Protein AF-A0A1M4TV83-F1 (afdb_monomer)

Secondary structure (DSSP, 8-state):
-EEEEEB-TTSS---SS----PEEEEEETTT--EEEEE------SS---EEEEEESS-EEEEE-HHHHHTGGGS-GGGEEE-TTT--EEETTEEPBSS--TTPEEEEE-TT-SS-EEEEEBPPGGG----TT--HHHHHHHHHHHHHTT--EEEE-TT--HHHHHHHHHHHHHHHHTS-GGG--HHHHHHHHHHHHHHHHHHHHHHHHHHHHHHHHHHHHHHHHHHHIIIII-----HHHHHHHHHHHHHHHHHHHHHHHTSSHHHHHHHHHHHHHHHHHHHTTS-HHHHHHHHHHHHHHHHHHHHHHHHHHHHHHHHHHHHHHHH-SSHHHHHHHTT-------

Structure (mmCIF, N/CA/C/O backbone):
data_AF-A0A1M4TV83-F1
#
_entry.id   AF-A0A1M4TV83-F1
#
loop_
_atom_site.group_PDB
_atom_site.id
_atom_site.type_symbol
_atom_site.label_atom_id
_atom_site.label_alt_id
_atom_site.label_comp_id
_atom_site.label_asym_id
_atom_site.label_entity_id
_atom_site.label_seq_id
_atom_site.pdbx_PDB_ins_code
_atom_site.Cartn_x
_atom_site.Cartn_y
_atom_site.Cartn_z
_atom_site.occupancy
_atom_site.B_iso_or_equiv
_atom_site.auth_seq_id
_atom_site.auth_comp_id
_atom_site.auth_asym_id
_atom_site.auth_atom_id
_atom_site.pdbx_PDB_model_num
ATOM 1 N N . MET A 1 1 ? 6.459 3.121 3.301 1.00 80.75 1 MET A N 1
ATOM 2 C CA . MET A 1 1 ? 7.209 4.044 2.434 1.00 80.75 1 MET A CA 1
ATOM 3 C C . MET A 1 1 ? 7.356 3.396 1.074 1.00 80.75 1 MET A C 1
ATOM 5 O O . MET A 1 1 ? 7.856 2.279 1.002 1.00 80.75 1 MET A O 1
ATOM 9 N N . ILE A 1 2 ? 6.973 4.087 0.002 1.00 90.00 2 ILE A N 1
ATOM 10 C CA . ILE A 1 2 ? 7.244 3.589 -1.346 1.00 90.00 2 ILE A CA 1
ATOM 11 C C . ILE A 1 2 ? 8.716 3.834 -1.646 1.00 90.00 2 ILE A C 1
ATOM 13 O O . ILE A 1 2 ? 9.204 4.950 -1.508 1.00 90.00 2 ILE A O 1
ATOM 17 N N . ILE A 1 3 ? 9.418 2.792 -2.070 1.00 92.44 3 ILE A N 1
ATOM 18 C CA . ILE A 1 3 ? 10.812 2.879 -2.494 1.00 92.44 3 ILE A CA 1
ATOM 19 C C . ILE A 1 3 ? 10.945 2.438 -3.940 1.00 92.44 3 ILE A C 1
ATOM 21 O O . ILE A 1 3 ? 10.234 1.553 -4.415 1.00 92.44 3 ILE A O 1
ATOM 25 N N . SER A 1 4 ? 11.884 3.040 -4.651 1.00 93.88 4 SER A N 1
ATOM 26 C CA . SER A 1 4 ? 12.233 2.662 -6.010 1.00 93.88 4 SER A CA 1
ATOM 27 C C . SER A 1 4 ? 13.740 2.579 -6.173 1.00 93.88 4 SER A C 1
ATOM 29 O O . SER A 1 4 ? 14.500 3.243 -5.472 1.00 93.88 4 SER A O 1
ATOM 31 N N . TRP A 1 5 ? 14.184 1.729 -7.093 1.00 93.31 5 TRP A N 1
ATOM 32 C CA . TRP A 1 5 ? 15.598 1.614 -7.430 1.00 93.31 5 TRP A CA 1
ATOM 33 C C . TRP A 1 5 ? 15.792 1.070 -8.842 1.00 93.31 5 TRP A C 1
ATOM 35 O O . TRP A 1 5 ? 14.911 0.439 -9.430 1.00 93.31 5 TRP A O 1
ATOM 45 N N . ASN A 1 6 ? 16.990 1.285 -9.379 1.00 91.25 6 ASN A N 1
ATOM 46 C CA . ASN A 1 6 ? 17.447 0.636 -10.600 1.00 91.25 6 ASN A CA 1
ATOM 47 C C . ASN A 1 6 ? 18.520 -0.402 -10.284 1.00 91.25 6 ASN A C 1
ATOM 49 O O . ASN A 1 6 ? 19.185 -0.329 -9.251 1.00 91.25 6 ASN A O 1
ATOM 53 N N . THR A 1 7 ? 18.706 -1.367 -11.180 1.00 86.88 7 THR A N 1
ATOM 54 C CA . THR A 1 7 ? 19.791 -2.349 -11.060 1.00 86.88 7 THR A CA 1
ATOM 55 C C . THR A 1 7 ? 20.865 -2.191 -12.125 1.00 86.88 7 THR A C 1
ATOM 57 O O . THR A 1 7 ? 20.573 -1.882 -13.282 1.00 86.88 7 THR A O 1
ATOM 60 N N . ASP A 1 8 ? 22.101 -2.508 -11.749 1.00 74.44 8 ASP A N 1
ATOM 61 C CA . ASP A 1 8 ? 23.281 -2.466 -12.608 1.00 74.44 8 ASP A CA 1
ATOM 62 C C . ASP A 1 8 ? 23.191 -3.522 -13.735 1.00 74.44 8 ASP A C 1
ATOM 64 O O . ASP A 1 8 ? 23.120 -4.726 -13.457 1.00 74.44 8 ASP A O 1
ATOM 68 N N . PRO A 1 9 ? 23.212 -3.110 -15.019 1.00 68.69 9 PRO A N 1
ATOM 69 C CA . PRO A 1 9 ? 23.143 -4.032 -16.150 1.00 68.69 9 PRO A CA 1
ATOM 70 C C . PRO A 1 9 ? 24.455 -4.807 -16.388 1.00 68.69 9 PRO A C 1
ATOM 72 O O . PRO A 1 9 ? 24.462 -5.762 -17.171 1.00 68.69 9 PRO A O 1
ATOM 75 N N . SER A 1 10 ? 25.566 -4.413 -15.746 1.00 57.84 10 SER A N 1
ATOM 76 C CA . SER A 1 10 ? 26.916 -4.961 -15.945 1.00 57.84 10 SER A CA 1
ATOM 77 C C . SER A 1 10 ? 27.195 -6.247 -15.160 1.00 57.84 10 SER A C 1
ATOM 79 O O . SER A 1 10 ? 28.035 -7.050 -15.577 1.00 57.84 10 SER A O 1
ATOM 81 N N . LYS A 1 11 ? 26.461 -6.498 -14.065 1.00 53.50 11 LYS A N 1
ATOM 82 C CA . LYS A 1 11 ? 26.618 -7.719 -13.251 1.00 53.50 11 LYS A CA 1
ATOM 83 C C . LYS A 1 11 ? 25.858 -8.935 -13.780 1.00 53.50 11 LYS A C 1
ATOM 85 O O . LYS A 1 11 ? 26.111 -10.050 -13.334 1.00 53.50 11 LYS A O 1
ATOM 90 N N . GLY A 1 12 ? 25.044 -8.763 -14.823 1.00 49.12 12 GLY A N 1
ATOM 91 C CA . GLY A 1 12 ? 24.660 -9.858 -15.713 1.00 49.12 12 GLY A CA 1
ATOM 92 C C . GLY A 1 12 ? 25.770 -10.093 -16.740 1.00 49.12 12 GLY A C 1
ATOM 93 O O . GLY A 1 12 ? 25.838 -9.370 -17.733 1.00 49.12 12 GLY A O 1
ATOM 94 N N . THR A 1 13 ? 26.631 -11.087 -16.513 1.00 36.41 13 THR A N 1
ATOM 95 C CA . THR A 1 13 ? 27.836 -11.452 -17.296 1.00 36.41 13 THR A CA 1
ATOM 96 C C . THR A 1 13 ? 27.723 -11.340 -18.825 1.00 36.41 13 THR A C 1
ATOM 98 O O . THR A 1 13 ? 27.480 -12.346 -19.475 1.00 36.41 13 THR A O 1
ATOM 101 N N . PHE A 1 14 ? 27.984 -10.183 -19.458 1.00 41.50 14 PHE A N 1
ATOM 102 C CA . PHE A 1 14 ? 28.114 -10.108 -20.930 1.00 41.50 14 PHE A CA 1
ATOM 103 C C . PHE A 1 14 ? 29.067 -8.996 -21.428 1.00 41.50 14 PHE A C 1
ATOM 105 O O . PHE A 1 14 ? 29.157 -7.913 -20.862 1.00 41.50 14 PHE A O 1
ATOM 112 N N . ALA A 1 15 ? 29.787 -9.327 -22.506 1.00 35.66 15 ALA A N 1
ATOM 113 C CA . ALA A 1 15 ? 31.005 -8.711 -23.049 1.00 35.66 15 ALA A CA 1
ATOM 114 C C . ALA A 1 15 ? 30.782 -7.470 -23.970 1.00 35.66 15 ALA A C 1
ATOM 116 O O . ALA A 1 15 ? 29.636 -7.120 -24.261 1.00 35.66 15 ALA A O 1
ATOM 117 N N . PRO A 1 16 ? 31.858 -6.803 -24.460 1.00 28.75 16 PRO A N 1
ATOM 118 C CA . PRO A 1 16 ? 31.784 -5.544 -25.221 1.00 28.75 16 PRO A CA 1
ATOM 119 C C . PRO A 1 16 ? 30.979 -5.629 -26.535 1.00 28.75 16 PRO A C 1
ATOM 121 O O . PRO A 1 16 ? 31.218 -6.518 -27.351 1.00 28.75 16 PRO A O 1
ATOM 124 N N . GLY A 1 17 ? 30.066 -4.664 -26.745 1.00 44.19 17 GLY A N 1
ATOM 125 C CA . GLY A 1 17 ? 29.061 -4.622 -27.832 1.00 44.19 17 GLY A CA 1
ATOM 126 C C . GLY A 1 17 ? 27.593 -4.577 -27.357 1.00 44.19 17 GLY A C 1
ATOM 127 O O . GLY A 1 17 ? 26.683 -4.824 -28.141 1.00 44.19 17 GLY A O 1
ATOM 128 N N . SER A 1 18 ? 27.367 -4.314 -26.067 1.00 51.91 18 SER A N 1
ATOM 129 C CA . SER A 1 18 ? 26.103 -4.531 -25.350 1.00 51.91 18 SER A CA 1
ATOM 130 C C . SER A 1 18 ? 24.957 -3.568 -25.723 1.00 51.91 18 SER A C 1
ATOM 132 O O . SER A 1 18 ? 25.129 -2.354 -25.698 1.00 51.91 18 SER A O 1
ATOM 134 N N . THR A 1 19 ? 23.764 -4.122 -25.979 1.00 56.03 19 THR A N 1
ATOM 135 C CA . THR A 1 19 ? 22.461 -3.436 -26.144 1.00 56.03 19 THR A CA 1
ATOM 136 C C . THR A 1 19 ? 21.587 -3.543 -24.880 1.00 56.03 19 THR A C 1
ATOM 138 O O . THR A 1 19 ? 20.371 -3.715 -24.976 1.00 56.03 19 THR A O 1
ATOM 141 N N . LYS A 1 20 ? 22.198 -3.570 -23.689 1.00 64.88 20 LYS A N 1
ATOM 142 C CA . LYS A 1 20 ? 21.515 -3.891 -22.423 1.00 64.88 20 LYS A CA 1
ATOM 143 C C . LYS A 1 20 ? 21.117 -2.654 -21.624 1.00 64.88 20 LYS A C 1
ATOM 145 O O . LYS A 1 20 ? 21.856 -1.679 -21.590 1.00 64.88 20 LYS A O 1
ATOM 150 N N . TYR A 1 21 ? 19.991 -2.762 -20.926 1.00 74.12 21 TYR A N 1
ATOM 151 C CA . TYR A 1 21 ? 19.435 -1.751 -20.027 1.00 74.12 21 TYR A CA 1
ATOM 152 C C . TYR A 1 21 ? 19.277 -2.311 -18.609 1.00 74.12 21 TYR A C 1
ATOM 154 O O . TYR A 1 21 ? 19.306 -3.527 -18.425 1.00 74.12 21 TYR A O 1
ATOM 162 N N . SER A 1 22 ? 19.104 -1.426 -17.629 1.00 84.88 22 SER A N 1
ATOM 163 C CA . SER A 1 22 ? 18.822 -1.747 -16.223 1.00 84.88 22 SER A CA 1
ATOM 164 C C . SER A 1 22 ? 17.432 -2.373 -16.027 1.00 84.88 22 SER A C 1
ATOM 166 O O . SER A 1 22 ? 16.615 -2.412 -16.937 1.00 84.88 22 SER A O 1
ATOM 168 N N . SER A 1 23 ? 17.119 -2.868 -14.833 1.00 89.56 23 SER A N 1
ATOM 169 C CA . SER A 1 23 ? 15.721 -3.063 -14.421 1.00 89.56 23 SER A CA 1
ATOM 170 C C . SER A 1 23 ? 15.342 -1.939 -13.460 1.00 89.56 23 SER A C 1
ATOM 172 O O . SER A 1 23 ? 16.191 -1.533 -12.671 1.00 89.56 23 SER A O 1
ATOM 174 N N . TYR A 1 24 ? 14.097 -1.478 -13.525 1.00 93.81 24 TYR A N 1
ATOM 175 C CA . TYR A 1 24 ? 13.505 -0.561 -12.550 1.00 93.81 24 TYR A CA 1
ATOM 176 C C . TYR A 1 24 ? 12.609 -1.346 -11.599 1.00 93.81 24 TYR A C 1
ATOM 178 O O . TYR A 1 24 ? 11.938 -2.291 -12.022 1.00 93.81 24 TYR A O 1
ATOM 186 N N . TYR A 1 25 ? 12.591 -0.951 -10.336 1.00 94.75 25 TYR A N 1
ATOM 187 C CA . TYR A 1 25 ? 11.750 -1.533 -9.307 1.00 94.75 25 TYR A CA 1
ATOM 188 C C . TYR A 1 25 ? 11.021 -0.429 -8.553 1.00 94.75 25 TYR A C 1
ATOM 190 O O . TYR A 1 25 ? 11.593 0.635 -8.324 1.00 94.75 25 TYR A O 1
ATOM 198 N N . GLN A 1 26 ? 9.793 -0.726 -8.144 1.00 95.56 26 GLN A N 1
ATOM 199 C CA . GLN A 1 26 ? 9.018 0.056 -7.191 1.00 95.56 26 GLN A CA 1
ATOM 200 C C . GLN A 1 26 ? 8.388 -0.909 -6.189 1.00 95.56 26 GLN A C 1
ATOM 202 O O . GLN A 1 26 ? 7.800 -1.915 -6.588 1.00 95.56 26 GLN A O 1
ATOM 207 N N . TYR A 1 27 ? 8.523 -0.617 -4.905 1.00 94.69 27 TYR A N 1
ATOM 208 C CA . TYR A 1 27 ? 8.039 -1.450 -3.817 1.00 94.69 27 TYR A CA 1
ATOM 209 C C . TYR A 1 27 ? 7.336 -0.590 -2.775 1.00 94.69 27 TYR A C 1
ATOM 211 O O . TYR A 1 27 ? 7.901 0.391 -2.298 1.00 94.69 27 TYR A O 1
ATOM 219 N N . ASP A 1 28 ? 6.112 -0.968 -2.433 1.00 91.25 28 ASP A N 1
ATOM 220 C CA . ASP A 1 28 ? 5.374 -0.409 -1.304 1.00 91.25 28 ASP A CA 1
ATOM 221 C C . ASP A 1 28 ? 5.679 -1.249 -0.057 1.00 91.25 28 ASP A C 1
ATOM 223 O O . ASP A 1 28 ? 5.395 -2.450 -0.028 1.00 91.25 28 ASP A O 1
ATOM 227 N N . THR A 1 29 ? 6.277 -0.636 0.970 1.00 85.75 29 THR A N 1
ATOM 228 C CA . THR A 1 29 ? 6.688 -1.366 2.180 1.00 85.75 29 THR A CA 1
ATOM 229 C C . THR A 1 29 ? 5.533 -1.674 3.136 1.00 85.75 29 THR A C 1
ATOM 231 O O . THR A 1 29 ? 5.759 -2.410 4.090 1.00 85.75 29 THR A O 1
ATOM 234 N N . VAL A 1 30 ? 4.346 -1.087 2.950 1.00 80.88 30 VAL A N 1
ATOM 235 C CA . VAL A 1 30 ? 3.148 -1.363 3.762 1.00 80.88 30 VAL A CA 1
ATOM 236 C C . VAL A 1 30 ? 2.259 -2.399 3.086 1.00 80.88 30 VAL A C 1
ATOM 238 O O . VAL A 1 30 ? 1.873 -3.373 3.727 1.00 80.88 30 VAL A O 1
ATOM 241 N N . SER A 1 31 ? 1.954 -2.234 1.795 1.00 84.69 31 SER A N 1
ATOM 242 C CA . SER A 1 31 ? 1.118 -3.203 1.064 1.00 84.69 31 SER A CA 1
ATOM 243 C C . SER A 1 31 ? 1.911 -4.390 0.504 1.00 84.69 31 SER A C 1
ATOM 245 O O . SER A 1 31 ? 1.325 -5.356 0.007 1.00 84.69 31 SER A O 1
ATOM 247 N N . HIS A 1 32 ? 3.247 -4.341 0.567 1.00 89.88 32 HIS A N 1
ATOM 248 C CA . HIS A 1 32 ? 4.153 -5.365 0.037 1.00 89.88 32 HIS A CA 1
ATOM 249 C C . HIS A 1 32 ? 3.933 -5.661 -1.457 1.00 89.88 32 HIS A C 1
ATOM 251 O O . HIS A 1 32 ? 4.156 -6.781 -1.936 1.00 89.88 32 HIS A O 1
ATOM 257 N N . LYS A 1 33 ? 3.466 -4.655 -2.204 1.00 93.25 33 LYS A N 1
ATOM 258 C CA . LYS A 1 33 ? 3.294 -4.711 -3.657 1.00 93.25 33 LYS A CA 1
ATOM 259 C C . LYS A 1 33 ? 4.616 -4.358 -4.325 1.00 93.25 33 LYS A C 1
ATOM 261 O O . LYS A 1 33 ? 5.133 -3.255 -4.155 1.00 93.25 33 LYS A O 1
ATOM 266 N N . LEU A 1 34 ? 5.156 -5.299 -5.094 1.00 95.00 34 LEU A N 1
ATOM 267 C CA . LEU A 1 34 ? 6.399 -5.144 -5.837 1.00 95.00 34 LEU A CA 1
ATOM 268 C C . LEU A 1 34 ? 6.101 -5.079 -7.331 1.00 95.00 34 LEU A C 1
ATOM 270 O O . LEU A 1 34 ? 5.475 -5.973 -7.902 1.00 95.00 34 LEU A O 1
ATOM 274 N N . VAL A 1 35 ? 6.628 -4.052 -7.986 1.00 96.38 35 VAL A N 1
ATOM 275 C CA . VAL A 1 35 ? 6.714 -3.998 -9.439 1.00 96.38 35 VAL A CA 1
ATOM 276 C C . VAL A 1 35 ? 8.164 -4.028 -9.872 1.00 96.38 35 VAL A C 1
ATOM 278 O O . VAL A 1 35 ? 8.985 -3.240 -9.412 1.00 96.38 35 VAL A O 1
ATOM 281 N N . ARG A 1 36 ? 8.456 -4.897 -10.838 1.00 93.88 36 ARG A N 1
ATOM 282 C CA . ARG A 1 36 ? 9.716 -4.920 -11.574 1.00 93.88 36 ARG A CA 1
ATOM 283 C C . ARG A 1 36 ? 9.458 -4.647 -13.047 1.00 93.88 36 ARG A C 1
ATOM 285 O O . ARG A 1 36 ? 8.807 -5.433 -13.729 1.00 93.88 36 ARG A O 1
ATOM 292 N N . ILE A 1 37 ? 10.072 -3.601 -13.582 1.00 94.06 37 ILE A N 1
ATOM 293 C CA . ILE A 1 37 ? 10.127 -3.343 -15.020 1.00 94.06 37 ILE A CA 1
ATOM 294 C C . ILE A 1 37 ? 11.492 -3.786 -15.534 1.00 94.06 37 ILE A C 1
ATOM 296 O O . ILE A 1 37 ? 12.514 -3.124 -15.348 1.00 94.06 37 ILE A O 1
ATOM 300 N N . ARG A 1 38 ? 11.518 -4.941 -16.196 1.00 89.44 38 ARG A N 1
ATOM 301 C CA . ARG A 1 38 ? 12.734 -5.499 -16.789 1.00 89.44 38 ARG A CA 1
ATOM 302 C C . ARG A 1 38 ? 13.018 -4.800 -18.114 1.00 89.44 38 ARG A C 1
ATOM 304 O O . ARG A 1 38 ? 12.310 -5.078 -19.070 1.00 89.44 38 ARG A O 1
ATOM 311 N N . LEU A 1 39 ? 14.064 -3.975 -18.211 1.00 87.19 39 LEU A N 1
ATOM 312 C CA . LEU A 1 39 ? 14.432 -3.303 -19.473 1.00 87.19 39 LEU A CA 1
ATOM 313 C C . LEU A 1 39 ? 15.527 -4.057 -20.252 1.00 87.19 39 LEU A C 1
ATOM 315 O O . LEU A 1 39 ? 15.814 -3.733 -21.400 1.00 87.19 39 LEU A O 1
ATOM 319 N N . GLU A 1 40 ? 16.135 -5.079 -19.651 1.00 79.31 40 GLU A N 1
ATOM 320 C CA . GLU A 1 40 ? 17.170 -5.910 -20.272 1.00 79.31 40 GLU A CA 1
ATOM 321 C C . GLU A 1 40 ? 16.679 -6.588 -21.568 1.00 79.31 40 GLU A C 1
ATOM 323 O O . GLU A 1 40 ? 15.619 -7.215 -21.588 1.00 79.31 40 GLU A O 1
ATOM 328 N N . LEU A 1 41 ? 17.490 -6.522 -22.632 1.00 76.94 41 LEU A N 1
ATOM 329 C CA . LEU A 1 41 ? 17.242 -7.184 -23.919 1.00 76.94 41 LEU A CA 1
ATOM 330 C C . LEU A 1 41 ? 18.145 -8.410 -24.111 1.00 76.94 41 LEU A C 1
ATOM 332 O O . LEU A 1 41 ? 19.258 -8.472 -23.583 1.00 76.94 41 LEU A O 1
ATOM 336 N N . GLY A 1 42 ? 17.685 -9.372 -24.919 1.00 69.94 42 GLY A N 1
ATOM 337 C CA . GLY A 1 42 ? 18.522 -10.464 -25.426 1.00 69.94 42 GLY A CA 1
ATOM 338 C C . GLY A 1 42 ? 18.984 -11.496 -24.389 1.00 69.94 42 GLY A C 1
ATOM 339 O O . GLY A 1 42 ? 20.008 -12.144 -24.604 1.00 69.94 42 GLY A O 1
ATOM 340 N N . ARG A 1 43 ? 18.267 -11.675 -23.267 1.00 69.25 43 ARG A N 1
ATOM 341 C CA . ARG A 1 43 ? 18.571 -12.757 -22.310 1.00 69.25 43 ARG A CA 1
ATOM 342 C C . ARG A 1 43 ? 18.336 -14.123 -22.958 1.00 69.25 43 ARG A C 1
ATOM 344 O O . ARG A 1 43 ? 17.289 -14.368 -23.555 1.00 69.25 43 ARG A O 1
ATOM 351 N N . THR A 1 44 ? 19.313 -15.015 -22.817 1.00 58.69 44 THR A N 1
ATOM 352 C CA . THR A 1 44 ? 19.310 -16.351 -23.432 1.00 58.69 44 THR A CA 1
ATOM 353 C C . THR A 1 44 ? 18.641 -17.430 -22.579 1.00 58.69 44 THR A C 1
ATOM 355 O O . THR A 1 44 ? 18.326 -18.490 -23.109 1.00 58.69 44 THR A O 1
ATOM 358 N N . GLU A 1 45 ? 18.386 -17.175 -21.292 1.00 55.31 45 GLU A N 1
ATOM 359 C CA . GLU A 1 45 ? 17.734 -18.124 -20.377 1.00 55.31 45 GLU A CA 1
ATOM 360 C C . GLU A 1 45 ? 16.403 -17.575 -19.844 1.00 55.31 45 GLU A C 1
ATOM 362 O O . GLU A 1 45 ? 16.317 -16.395 -19.506 1.00 55.31 45 GLU A O 1
ATOM 367 N N . ILE A 1 46 ? 15.395 -18.465 -19.824 1.00 53.22 46 ILE A N 1
ATOM 368 C CA . ILE A 1 46 ? 13.996 -18.326 -19.365 1.00 53.22 46 ILE A CA 1
ATOM 369 C C . ILE A 1 46 ? 13.357 -16.965 -19.697 1.00 53.22 46 ILE A C 1
ATOM 371 O O . ILE A 1 46 ? 13.517 -15.981 -18.980 1.00 53.22 46 ILE A O 1
ATOM 375 N N . ASN A 1 47 ? 12.574 -16.957 -20.785 1.00 59.69 47 ASN A N 1
ATOM 376 C CA . ASN A 1 47 ? 11.743 -15.847 -21.266 1.00 59.69 47 ASN A CA 1
ATOM 377 C C . ASN A 1 47 ? 12.476 -14.498 -21.231 1.00 59.69 47 ASN A C 1
ATOM 379 O O . ASN A 1 47 ? 12.187 -13.624 -20.415 1.00 59.69 47 ASN A O 1
ATOM 383 N N . GLY A 1 48 ? 13.426 -14.323 -22.155 1.00 65.38 48 GLY A N 1
ATOM 384 C CA . GLY A 1 48 ? 14.192 -13.084 -22.330 1.00 65.38 48 GLY A CA 1
ATOM 385 C C . GLY A 1 48 ? 13.389 -11.888 -22.849 1.00 65.38 48 GLY A C 1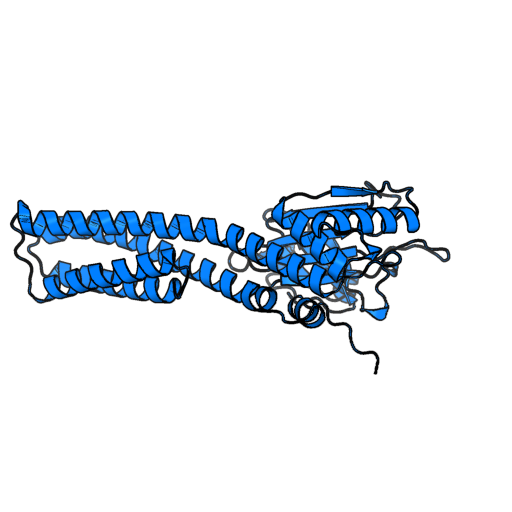
ATOM 386 O O . GLY A 1 48 ? 13.973 -10.987 -23.440 1.00 65.38 48 GLY A O 1
ATOM 387 N N . GLU A 1 49 ? 12.068 -11.915 -22.693 1.00 82.12 49 GLU A N 1
ATOM 388 C CA . GLU A 1 49 ? 11.161 -10.814 -22.989 1.00 82.12 49 GLU A CA 1
ATOM 389 C C . GLU A 1 49 ? 11.355 -9.678 -21.980 1.00 82.12 49 GLU A C 1
ATOM 391 O O . GLU A 1 49 ? 11.657 -9.901 -20.801 1.00 82.12 49 GLU A O 1
ATOM 396 N N . THR A 1 50 ? 11.136 -8.456 -22.449 1.00 86.00 50 THR A N 1
ATOM 397 C CA . THR A 1 50 ? 10.988 -7.279 -21.598 1.00 86.00 50 THR A CA 1
ATOM 398 C C . THR A 1 50 ? 9.545 -7.230 -21.114 1.00 86.00 50 THR A C 1
ATOM 400 O O . THR A 1 50 ? 8.610 -7.358 -21.909 1.00 86.00 50 THR A O 1
ATOM 403 N N . MET A 1 51 ? 9.351 -7.034 -19.815 1.00 91.25 51 MET A N 1
ATOM 404 C CA . MET A 1 51 ? 8.034 -7.062 -19.187 1.00 91.25 51 MET A CA 1
ATOM 405 C C . MET A 1 51 ? 7.993 -6.182 -17.940 1.00 91.25 51 MET A C 1
ATOM 407 O O . MET A 1 51 ? 9.015 -5.958 -17.288 1.00 91.25 51 MET A O 1
ATOM 411 N N . VAL A 1 52 ? 6.790 -5.717 -17.625 1.00 95.25 52 VAL A N 1
ATOM 412 C CA . VAL A 1 52 ? 6.401 -5.251 -16.296 1.00 95.25 52 VAL A CA 1
ATOM 413 C C . VAL A 1 52 ? 5.888 -6.474 -15.545 1.00 95.25 52 VAL A C 1
ATOM 415 O O . VAL A 1 52 ? 5.009 -7.169 -16.048 1.00 95.25 52 VAL A O 1
ATOM 418 N N . ILE A 1 53 ? 6.456 -6.758 -14.384 1.00 93.81 53 ILE A N 1
ATOM 419 C CA . ILE A 1 53 ? 6.087 -7.864 -13.500 1.00 93.81 53 ILE A CA 1
ATOM 420 C C . ILE A 1 53 ? 5.492 -7.227 -12.255 1.00 93.81 53 ILE A C 1
ATOM 422 O O . ILE A 1 53 ? 6.108 -6.326 -11.690 1.00 93.81 53 ILE A O 1
ATOM 426 N N . TYR A 1 54 ? 4.304 -7.675 -11.873 1.00 95.38 54 TYR A N 1
ATOM 427 C CA . TYR A 1 54 ? 3.639 -7.279 -10.642 1.00 95.38 54 TYR A CA 1
ATOM 428 C C . TYR A 1 54 ? 3.513 -8.517 -9.764 1.00 95.38 54 TYR A C 1
ATOM 430 O O . TYR A 1 54 ? 2.947 -9.518 -10.208 1.00 95.38 54 TYR A O 1
ATOM 438 N N . ASP A 1 55 ? 4.025 -8.414 -8.545 1.00 93.25 55 ASP A N 1
ATOM 439 C CA . ASP A 1 55 ? 3.922 -9.431 -7.512 1.00 93.25 55 ASP A CA 1
ATOM 440 C C . ASP A 1 55 ? 3.343 -8.782 -6.250 1.00 93.25 55 ASP A C 1
ATOM 442 O O . ASP A 1 55 ? 3.758 -7.696 -5.837 1.00 93.25 55 ASP A O 1
ATOM 446 N N . ASN A 1 56 ? 2.368 -9.445 -5.633 1.00 91.25 56 ASN A N 1
ATOM 447 C CA . ASN A 1 56 ? 1.810 -9.031 -4.351 1.00 91.25 56 ASN A CA 1
ATOM 448 C C . ASN A 1 56 ? 2.401 -9.866 -3.211 1.00 91.25 56 ASN A C 1
ATOM 450 O O . ASN A 1 56 ? 2.882 -10.981 -3.425 1.00 91.25 56 ASN A O 1
ATOM 454 N N . ASN A 1 57 ? 2.347 -9.328 -1.990 1.00 88.44 57 ASN A N 1
ATOM 455 C CA . ASN A 1 57 ? 2.872 -9.990 -0.797 1.00 88.44 57 ASN A CA 1
ATOM 456 C C . ASN A 1 57 ? 4.338 -10.416 -0.964 1.00 88.44 57 ASN A C 1
ATOM 458 O O . ASN A 1 57 ? 4.700 -11.540 -0.622 1.00 88.44 57 ASN A O 1
ATOM 462 N N . ARG A 1 58 ? 5.186 -9.562 -1.544 1.00 91.50 58 ARG A N 1
ATOM 463 C CA . ARG A 1 58 ? 6.618 -9.852 -1.657 1.00 91.50 58 ARG A CA 1
ATOM 464 C C . ARG A 1 58 ? 7.346 -9.166 -0.510 1.00 91.50 58 ARG A C 1
ATOM 466 O O . ARG A 1 58 ? 7.229 -7.961 -0.350 1.00 91.50 58 ARG A O 1
ATOM 473 N N . ALA A 1 59 ? 8.115 -9.917 0.265 1.00 92.44 59 ALA A N 1
ATOM 474 C CA . ALA A 1 59 ? 9.068 -9.344 1.200 1.00 92.44 59 ALA A CA 1
ATOM 475 C C . ALA A 1 59 ? 10.347 -8.996 0.435 1.00 92.44 59 ALA A C 1
ATOM 477 O O . ALA A 1 59 ? 10.851 -9.820 -0.334 1.00 92.44 59 ALA A O 1
ATOM 478 N N . VAL A 1 60 ? 10.873 -7.791 0.644 1.00 93.44 60 VAL A N 1
ATOM 479 C CA . VAL A 1 60 ? 12.107 -7.310 0.010 1.00 93.44 60 VAL A CA 1
ATOM 480 C C . VAL A 1 60 ? 13.109 -6.919 1.090 1.00 93.44 60 VAL A C 1
ATOM 482 O O . VAL A 1 60 ? 12.753 -6.383 2.136 1.00 93.44 60 VAL A O 1
ATOM 485 N N . GLY A 1 61 ? 14.379 -7.207 0.845 1.00 92.56 61 GLY A N 1
ATOM 486 C CA . GLY A 1 61 ? 15.498 -6.759 1.654 1.00 92.56 61 GLY A CA 1
ATOM 487 C C . GLY A 1 61 ? 16.721 -6.492 0.786 1.00 92.56 61 GLY A C 1
ATOM 488 O O . GLY A 1 61 ? 16.826 -6.964 -0.346 1.00 92.56 61 GLY A O 1
ATOM 489 N N . PHE A 1 62 ? 17.663 -5.733 1.325 1.00 91.69 62 PHE A N 1
ATOM 490 C CA . PHE A 1 62 ? 18.900 -5.369 0.652 1.00 91.69 62 PHE A CA 1
ATOM 491 C C . PHE A 1 62 ? 20.099 -5.782 1.499 1.00 91.69 62 PHE A C 1
ATOM 493 O O . PHE A 1 62 ? 20.094 -5.648 2.727 1.00 91.69 62 PHE A O 1
ATOM 500 N N . SER A 1 63 ? 21.141 -6.279 0.840 1.00 86.81 63 SER A N 1
ATOM 501 C CA . SER A 1 63 ? 22.384 -6.678 1.500 1.00 86.81 63 SER A CA 1
ATOM 502 C C . SER A 1 63 ? 23.599 -6.437 0.610 1.00 86.81 63 SER A C 1
ATOM 504 O O . SER A 1 63 ? 23.478 -6.392 -0.612 1.00 86.81 63 SER A O 1
ATOM 506 N N . ASP A 1 64 ? 24.776 -6.281 1.213 1.00 81.88 64 ASP A N 1
ATOM 507 C CA . ASP A 1 64 ? 26.032 -6.001 0.512 1.00 81.88 64 ASP A CA 1
ATOM 508 C C . ASP A 1 64 ? 26.385 -7.091 -0.534 1.00 81.88 64 ASP A C 1
ATOM 510 O O . ASP A 1 64 ? 26.003 -8.258 -0.437 1.00 81.88 64 ASP A O 1
ATOM 514 N N . ILE A 1 65 ? 27.140 -6.724 -1.570 1.00 58.97 65 ILE A N 1
ATOM 515 C CA . ILE A 1 65 ? 27.669 -7.649 -2.579 1.00 58.97 65 ILE A CA 1
ATOM 516 C C . ILE A 1 65 ? 28.615 -8.702 -1.992 1.00 58.97 65 ILE A C 1
ATOM 518 O O . ILE A 1 65 ? 28.661 -9.824 -2.499 1.00 58.97 65 ILE A O 1
ATOM 522 N N . ASP A 1 66 ? 29.373 -8.368 -0.948 1.00 61.03 66 ASP A N 1
ATOM 523 C CA . ASP A 1 66 ? 30.283 -9.317 -0.306 1.00 61.03 66 ASP A CA 1
ATOM 524 C C . ASP A 1 66 ? 29.508 -10.388 0.476 1.00 61.03 66 ASP A C 1
ATOM 526 O O . ASP A 1 66 ? 29.925 -11.543 0.493 1.00 61.03 66 ASP A O 1
ATOM 530 N N . PHE A 1 67 ? 28.308 -10.056 0.962 1.00 62.62 67 PHE A N 1
ATOM 531 C CA . PHE A 1 67 ? 27.368 -11.013 1.544 1.00 62.62 67 PHE A CA 1
ATOM 532 C C . PHE A 1 67 ? 26.863 -12.054 0.521 1.00 62.62 67 PHE A C 1
ATOM 534 O O . PHE A 1 67 ? 26.734 -13.228 0.856 1.00 62.62 67 PHE A O 1
ATOM 541 N N . ILE A 1 68 ? 26.660 -11.668 -0.746 1.00 55.72 68 ILE A N 1
ATOM 542 C CA . ILE A 1 68 ? 26.259 -12.598 -1.823 1.00 55.72 68 ILE A CA 1
ATOM 543 C C . ILE A 1 68 ? 27.435 -13.428 -2.362 1.00 55.72 68 ILE A C 1
ATOM 545 O O . ILE A 1 68 ? 27.270 -14.561 -2.798 1.00 55.72 68 ILE A O 1
ATOM 549 N N . LYS A 1 69 ? 28.673 -12.930 -2.317 1.00 54.16 69 LYS A N 1
ATOM 550 C CA . LYS A 1 69 ? 29.831 -13.765 -2.701 1.00 54.16 69 LYS A CA 1
ATOM 551 C C . LYS A 1 69 ? 30.055 -14.930 -1.730 1.00 54.16 69 LYS A C 1
ATOM 553 O O . LYS A 1 69 ? 30.636 -15.939 -2.127 1.00 54.16 69 LYS A O 1
ATOM 558 N N . GLU A 1 70 ? 29.563 -14.790 -0.503 1.00 56.66 70 GLU A N 1
ATOM 559 C CA . GLU A 1 70 ? 29.463 -15.836 0.514 1.00 56.66 70 GLU A CA 1
ATOM 560 C C . GLU A 1 70 ? 28.099 -16.558 0.488 1.00 56.66 70 GLU A C 1
ATOM 562 O O . GLU A 1 70 ? 27.837 -17.366 1.365 1.00 56.66 70 GLU A O 1
ATOM 567 N N . GLU A 1 71 ? 27.223 -16.339 -0.505 1.00 56.22 71 GLU A N 1
ATOM 568 C CA . GLU A 1 71 ? 25.891 -16.978 -0.606 1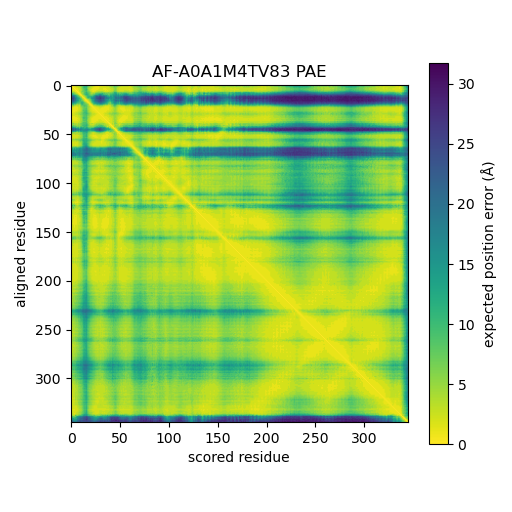.00 56.22 71 GLU A CA 1
ATOM 569 C C . GLU A 1 71 ? 25.978 -18.514 -0.571 1.00 56.22 71 GLU A C 1
ATOM 571 O O . GLU A 1 71 ? 25.134 -19.171 0.026 1.00 56.22 71 GLU A O 1
ATOM 576 N N . LEU A 1 72 ? 27.066 -19.099 -1.092 1.00 55.44 72 LEU A N 1
ATOM 577 C CA . LEU A 1 72 ? 27.356 -20.538 -0.965 1.00 55.44 72 LEU A CA 1
ATOM 578 C C . LEU A 1 72 ? 27.511 -21.019 0.495 1.00 55.44 72 LEU A C 1
ATOM 580 O O . LEU A 1 72 ? 27.468 -22.224 0.746 1.00 55.44 72 LEU A O 1
ATOM 584 N N . GLU A 1 73 ? 27.729 -20.108 1.444 1.00 60.75 73 GLU A N 1
ATOM 585 C CA . GLU A 1 73 ? 27.854 -20.368 2.881 1.00 60.75 73 GLU A CA 1
ATOM 586 C C . GLU A 1 73 ? 26.519 -20.243 3.638 1.00 60.75 73 GLU A C 1
ATOM 588 O O . GLU A 1 73 ? 26.430 -20.695 4.786 1.00 60.75 73 GLU A O 1
ATOM 593 N N . TYR A 1 74 ? 25.477 -19.679 3.014 1.00 67.94 74 TYR A N 1
ATOM 594 C CA . TYR A 1 74 ? 24.147 -19.526 3.604 1.00 67.94 74 TYR A CA 1
ATOM 595 C C . TYR A 1 74 ? 23.162 -20.480 2.916 1.00 67.94 74 TYR A C 1
ATOM 597 O O . TYR A 1 74 ? 22.758 -20.228 1.783 1.00 67.94 74 TYR A O 1
ATOM 605 N N . PRO A 1 75 ? 22.759 -21.593 3.556 1.00 77.25 75 PRO A N 1
ATOM 606 C CA . PRO A 1 75 ? 21.700 -22.427 3.001 1.00 77.25 75 PRO A CA 1
ATOM 607 C C . PRO A 1 75 ? 20.399 -21.624 2.905 1.00 77.25 75 PRO A C 1
ATOM 609 O O . PRO A 1 75 ? 20.125 -20.807 3.781 1.00 77.25 75 PRO A O 1
ATOM 612 N N . ASP A 1 76 ? 19.551 -21.920 1.915 1.00 80.75 76 ASP A N 1
ATOM 613 C CA . ASP A 1 76 ? 18.255 -21.242 1.737 1.00 80.75 76 ASP A CA 1
ATOM 614 C C . ASP A 1 76 ? 17.406 -21.215 3.028 1.00 80.75 76 ASP A C 1
ATOM 616 O O . ASP A 1 76 ? 16.661 -20.273 3.280 1.00 80.75 76 ASP A O 1
ATOM 620 N N . SER A 1 77 ? 17.582 -22.215 3.903 1.00 80.69 77 SER A N 1
ATOM 621 C CA . SER A 1 77 ? 16.944 -22.309 5.223 1.00 80.69 77 SER A CA 1
ATOM 622 C C . SER A 1 77 ? 17.307 -21.200 6.215 1.00 80.69 77 SER A C 1
ATOM 624 O O . SER A 1 77 ? 16.653 -21.088 7.250 1.00 80.69 77 SER A O 1
ATOM 626 N N . ASP A 1 78 ? 18.366 -20.435 5.956 1.00 86.19 78 ASP A N 1
ATOM 627 C CA . ASP A 1 78 ? 18.761 -19.296 6.786 1.00 86.19 78 ASP A CA 1
ATOM 628 C C . ASP A 1 78 ? 17.911 -18.052 6.492 1.00 86.19 78 ASP A C 1
ATOM 630 O O . ASP A 1 78 ? 17.948 -17.103 7.278 1.00 86.19 78 ASP A O 1
ATOM 634 N N . PHE A 1 79 ? 17.145 -18.055 5.399 1.00 88.69 79 PHE A N 1
ATOM 635 C CA . PHE A 1 79 ? 16.253 -16.967 5.027 1.00 88.69 79 PHE A CA 1
ATOM 636 C C . PHE A 1 79 ? 14.819 -17.248 5.481 1.00 88.69 79 PHE A C 1
ATOM 638 O O . PHE A 1 79 ? 14.301 -18.358 5.349 1.00 88.69 79 PHE A O 1
ATOM 645 N N . SER A 1 80 ? 14.158 -16.226 6.014 1.00 91.19 80 SER A N 1
ATOM 646 C CA . SER A 1 80 ? 12.752 -16.292 6.419 1.00 91.19 80 SER A CA 1
ATOM 647 C C . SER A 1 80 ? 12.088 -14.925 6.296 1.00 91.19 80 SER A C 1
ATOM 649 O O . SER A 1 80 ? 12.775 -13.924 6.143 1.00 91.19 80 SER A O 1
ATOM 651 N N . ILE A 1 81 ? 10.765 -14.868 6.421 1.00 92.94 81 ILE A N 1
ATOM 652 C CA . ILE A 1 81 ? 10.017 -13.608 6.515 1.00 92.94 81 ILE A CA 1
ATOM 653 C C . ILE A 1 81 ? 9.524 -13.455 7.953 1.00 92.94 81 ILE A C 1
ATOM 655 O O . ILE A 1 81 ? 8.974 -14.405 8.519 1.00 92.94 81 ILE A O 1
ATOM 659 N N . ASP A 1 82 ? 9.736 -12.284 8.548 1.00 90.88 82 ASP A N 1
ATOM 660 C CA . ASP A 1 82 ? 9.176 -11.962 9.857 1.00 90.88 82 ASP A CA 1
ATOM 661 C C . ASP A 1 82 ? 7.647 -11.875 9.766 1.00 90.88 82 ASP A C 1
ATOM 663 O O . ASP A 1 82 ? 7.098 -11.144 8.945 1.00 90.88 82 ASP A O 1
ATOM 667 N N . ALA A 1 83 ? 6.937 -12.629 10.604 1.00 86.88 83 ALA A N 1
ATOM 668 C CA . ALA A 1 83 ? 5.476 -12.673 10.550 1.00 86.88 83 ALA A CA 1
ATOM 669 C C . ALA A 1 83 ? 4.803 -11.393 11.076 1.00 86.88 83 ALA A C 1
ATOM 671 O O . ALA A 1 83 ? 3.633 -11.164 10.777 1.00 86.88 83 ALA A O 1
ATOM 672 N N . ALA A 1 84 ? 5.503 -10.601 11.892 1.00 84.06 84 ALA A N 1
ATOM 673 C CA . ALA A 1 84 ? 4.991 -9.364 12.465 1.00 84.06 84 ALA A CA 1
ATOM 674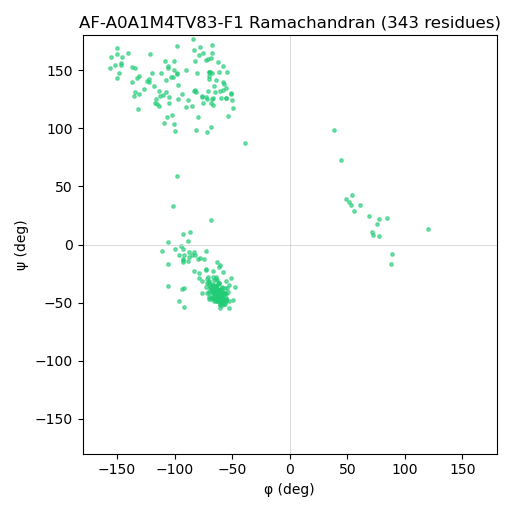 C C . ALA A 1 84 ? 5.320 -8.147 11.594 1.00 84.06 84 ALA A C 1
ATOM 676 O O . ALA A 1 84 ? 4.488 -7.247 11.500 1.00 84.06 84 ALA A O 1
ATOM 677 N N . THR A 1 85 ? 6.507 -8.109 10.981 1.00 84.44 85 THR A N 1
ATOM 678 C CA . THR A 1 85 ? 6.967 -6.951 10.193 1.00 84.44 85 THR A CA 1
ATOM 679 C C . THR A 1 85 ? 6.939 -7.171 8.683 1.00 84.44 85 THR A C 1
ATOM 681 O O . THR A 1 85 ? 7.004 -6.200 7.939 1.00 84.44 85 THR A O 1
ATOM 684 N N . GLY A 1 86 ? 6.846 -8.417 8.208 1.00 87.31 86 GLY A N 1
ATOM 685 C CA . GLY A 1 86 ? 6.913 -8.736 6.778 1.00 87.31 86 GLY A CA 1
ATOM 686 C C . GLY A 1 86 ? 8.315 -8.586 6.175 1.00 87.31 86 GLY A C 1
ATOM 687 O O . GLY A 1 86 ? 8.477 -8.685 4.960 1.00 87.31 86 GLY A O 1
ATOM 688 N N . GLU A 1 87 ? 9.341 -8.354 6.996 1.00 90.62 87 GLU A N 1
ATOM 689 C CA . GLU A 1 87 ? 10.712 -8.131 6.537 1.00 90.62 87 GLU A CA 1
ATOM 690 C C . GLU A 1 87 ? 11.430 -9.445 6.214 1.00 90.62 87 GLU A C 1
ATOM 692 O O . GLU A 1 87 ? 11.234 -10.469 6.874 1.00 90.62 87 GLU A O 1
ATOM 697 N N . VAL A 1 88 ? 12.329 -9.408 5.224 1.00 91.31 88 VAL A N 1
ATOM 698 C CA . VAL A 1 88 ? 13.243 -10.526 4.959 1.00 91.31 88 VAL A CA 1
ATOM 699 C C . VAL A 1 88 ? 14.287 -10.591 6.070 1.00 91.31 88 VAL A C 1
ATOM 701 O O . VAL A 1 88 ? 15.007 -9.626 6.329 1.00 91.31 88 VAL A O 1
ATOM 704 N N . LEU A 1 89 ? 14.398 -11.757 6.693 1.00 90.94 89 LEU A N 1
ATOM 705 C CA . LEU A 1 89 ? 15.366 -12.069 7.729 1.00 90.94 89 LEU A CA 1
ATOM 706 C C . LEU A 1 89 ? 16.433 -13.013 7.186 1.00 90.94 89 LEU A C 1
ATOM 708 O O . LEU A 1 89 ? 16.129 -13.984 6.496 1.00 90.94 89 LEU A O 1
ATOM 712 N N . LEU A 1 90 ? 17.667 -12.790 7.613 1.00 88.12 90 LEU A N 1
ATOM 713 C CA . LEU A 1 90 ? 18.764 -13.735 7.512 1.00 88.12 90 LEU A CA 1
ATOM 714 C C . LEU A 1 90 ? 19.166 -14.165 8.922 1.00 88.12 90 LEU A C 1
ATOM 716 O O . LEU A 1 90 ? 19.602 -13.342 9.727 1.00 88.12 90 LEU A O 1
ATOM 720 N N . ARG A 1 91 ? 19.058 -15.460 9.233 1.00 86.69 91 ARG A N 1
ATOM 721 C CA . ARG A 1 91 ? 19.367 -16.024 10.561 1.00 86.69 91 ARG A CA 1
ATOM 722 C C . ARG A 1 91 ? 18.654 -15.274 11.697 1.00 86.69 91 ARG A C 1
ATOM 724 O O . ARG A 1 91 ? 19.211 -15.085 12.778 1.00 86.69 91 ARG A O 1
ATOM 731 N N . GLY A 1 92 ? 17.423 -14.832 11.435 1.00 88.00 92 GLY A N 1
ATOM 732 C CA . GLY A 1 92 ? 16.610 -14.050 12.369 1.00 88.00 92 GLY A CA 1
ATOM 733 C C . GLY A 1 92 ? 16.991 -12.569 12.490 1.00 88.00 92 GLY A C 1
ATOM 734 O O . GLY A 1 92 ? 16.453 -11.890 13.357 1.00 88.00 92 GLY A O 1
ATOM 735 N N . VAL A 1 93 ? 17.908 -12.063 11.659 1.00 89.88 93 VAL A N 1
ATOM 736 C CA . VAL A 1 93 ? 18.291 -10.644 11.611 1.00 89.88 93 VAL A CA 1
ATOM 737 C C . VAL A 1 93 ? 17.674 -10.000 10.367 1.00 89.88 93 VAL A C 1
ATOM 739 O O . VAL A 1 93 ? 17.887 -10.526 9.273 1.00 89.88 93 VAL A O 1
ATOM 742 N N . PRO A 1 94 ? 16.934 -8.886 10.490 1.00 91.19 94 PRO A N 1
ATOM 743 C CA . PRO A 1 94 ? 16.322 -8.232 9.339 1.00 91.19 94 PRO A CA 1
ATOM 744 C C . PRO A 1 94 ? 17.377 -7.664 8.389 1.00 91.19 94 PRO A C 1
ATOM 746 O O . PRO A 1 94 ? 18.368 -7.063 8.817 1.00 91.19 94 PRO A O 1
ATOM 749 N N . LEU A 1 95 ? 17.157 -7.867 7.091 1.00 91.12 95 LEU A N 1
ATOM 750 C CA . LEU A 1 95 ? 17.933 -7.225 6.035 1.00 91.12 95 LEU A CA 1
ATOM 751 C C . LEU A 1 95 ? 17.574 -5.738 5.931 1.00 91.12 95 LEU A C 1
ATOM 753 O O . LEU A 1 95 ? 16.494 -5.313 6.347 1.00 91.12 95 LEU A O 1
ATOM 757 N N . SER A 1 96 ? 18.472 -4.943 5.338 1.00 91.06 96 SER A N 1
ATOM 758 C CA . SER A 1 96 ? 18.214 -3.516 5.110 1.00 91.06 96 SER A CA 1
ATOM 759 C C . SER A 1 96 ? 16.937 -3.339 4.293 1.00 91.06 96 SER A C 1
ATOM 761 O O . SER A 1 96 ? 16.741 -4.042 3.308 1.00 91.06 96 SER A O 1
ATOM 763 N N . GLN A 1 97 ? 16.104 -2.370 4.664 1.00 89.62 97 GLN A N 1
ATOM 764 C CA . GLN A 1 97 ? 14.931 -1.953 3.885 1.00 89.62 97 GLN A CA 1
ATOM 765 C C . GLN A 1 97 ? 15.236 -0.760 2.964 1.00 89.62 97 GLN A C 1
ATOM 767 O O . GLN A 1 97 ? 14.375 -0.299 2.222 1.00 89.62 97 GLN A O 1
ATOM 772 N N . ILE A 1 98 ? 16.472 -0.255 3.001 1.00 88.62 98 ILE A N 1
ATOM 773 C CA . ILE A 1 98 ? 16.912 0.894 2.209 1.00 88.62 98 ILE A CA 1
ATOM 774 C C . ILE A 1 98 ? 17.788 0.387 1.056 1.00 88.62 98 ILE A C 1
ATOM 776 O O . ILE A 1 98 ? 18.821 -0.245 1.330 1.00 88.62 98 ILE A O 1
ATOM 780 N N . PRO A 1 99 ? 17.426 0.667 -0.210 1.00 89.69 99 PRO A N 1
ATOM 781 C CA . PRO A 1 99 ? 18.268 0.344 -1.350 1.00 89.69 99 PRO A CA 1
ATOM 782 C C . PRO A 1 99 ? 19.523 1.220 -1.316 1.00 89.69 99 PRO A C 1
ATOM 784 O O . PRO A 1 99 ? 19.440 2.445 -1.271 1.00 89.69 99 PRO A O 1
ATOM 787 N N . GLN A 1 100 ? 20.700 0.597 -1.344 1.00 88.12 100 GLN A N 1
ATOM 788 C CA . GLN A 1 100 ? 21.979 1.306 -1.412 1.00 88.12 100 GLN A CA 1
ATOM 789 C C . GLN A 1 100 ? 22.761 0.858 -2.642 1.00 88.12 100 GLN A C 1
ATOM 791 O O . GLN A 1 100 ? 22.781 -0.341 -2.928 1.00 88.12 100 GLN A O 1
ATOM 796 N N . PRO A 1 101 ? 23.443 1.769 -3.360 1.00 86.75 101 PRO A N 1
ATOM 797 C CA . PRO A 1 101 ? 24.269 1.384 -4.493 1.00 86.75 101 PRO A CA 1
ATOM 798 C C . PRO A 1 101 ?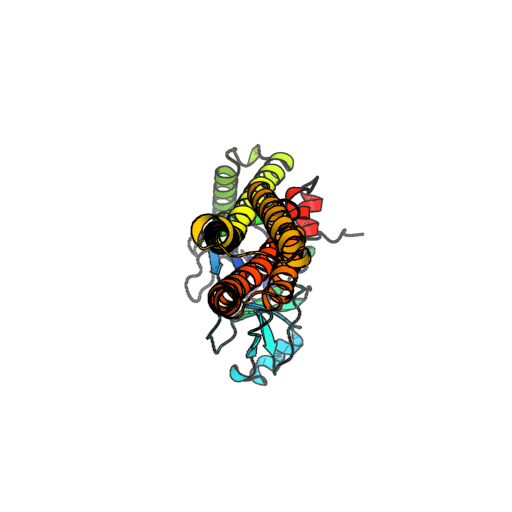 25.252 0.263 -4.142 1.00 86.75 101 PRO A C 1
ATOM 800 O O . PRO A 1 101 ? 25.974 0.329 -3.148 1.00 86.75 101 PRO A O 1
ATOM 803 N N . GLY A 1 102 ? 25.278 -0.777 -4.972 1.00 80.75 102 GLY A N 1
ATOM 804 C CA . GLY A 1 102 ? 26.098 -1.968 -4.771 1.00 80.75 102 GLY A CA 1
ATOM 805 C C . GLY A 1 102 ? 25.450 -3.069 -3.927 1.00 80.75 102 GLY A C 1
ATOM 806 O O . GLY A 1 102 ? 25.899 -4.210 -4.038 1.00 80.75 102 GLY A O 1
ATOM 807 N N . TYR A 1 103 ? 24.392 -2.784 -3.160 1.00 87.12 103 TYR A N 1
ATOM 808 C CA . TYR A 1 103 ? 23.632 -3.826 -2.463 1.00 87.12 103 TYR A CA 1
ATOM 809 C C . TYR A 1 103 ? 22.852 -4.662 -3.471 1.00 87.12 103 TYR A C 1
ATOM 811 O O . TYR A 1 103 ? 22.369 -4.143 -4.471 1.00 87.12 103 TYR A O 1
ATOM 819 N N . ASN A 1 104 ? 22.700 -5.954 -3.216 1.00 84.50 104 ASN A N 1
ATOM 820 C CA . ASN A 1 104 ? 21.790 -6.808 -3.961 1.00 84.50 104 ASN A CA 1
ATOM 821 C C . ASN A 1 104 ? 20.415 -6.832 -3.316 1.00 84.50 104 ASN A C 1
ATOM 823 O O . ASN A 1 104 ? 20.276 -6.715 -2.097 1.00 84.50 104 ASN A O 1
ATOM 827 N N . VAL A 1 105 ? 19.420 -7.033 -4.170 1.00 87.44 105 VAL A N 1
ATOM 828 C CA . VAL A 1 105 ? 18.042 -7.269 -3.761 1.00 87.44 105 VAL A CA 1
ATOM 829 C C . VAL A 1 105 ? 17.897 -8.733 -3.373 1.00 87.44 105 VAL A C 1
ATOM 831 O O . VAL A 1 105 ? 18.301 -9.616 -4.130 1.00 87.44 105 VAL A O 1
ATOM 834 N N . VAL A 1 106 ? 17.294 -8.977 -2.221 1.00 89.06 106 VAL A N 1
ATOM 835 C CA . VAL A 1 106 ? 16.804 -10.283 -1.791 1.00 89.06 106 VAL A CA 1
ATOM 836 C C . VAL A 1 106 ? 15.295 -10.161 -1.684 1.00 89.06 106 VAL A C 1
ATOM 838 O O . VAL A 1 106 ? 14.802 -9.321 -0.935 1.00 89.06 106 VAL A O 1
ATOM 841 N N . ASP A 1 107 ? 14.554 -10.966 -2.434 1.00 90.81 107 ASP A N 1
ATOM 842 C CA . ASP A 1 107 ? 13.096 -10.936 -2.393 1.00 90.81 107 ASP A CA 1
ATOM 843 C C . ASP A 1 107 ? 12.497 -12.340 -2.268 1.00 90.81 107 ASP A C 1
ATOM 845 O O . ASP A 1 107 ? 13.034 -13.319 -2.791 1.00 90.81 107 ASP A O 1
ATOM 849 N N . MET A 1 108 ? 11.403 -12.448 -1.511 1.00 90.88 108 MET A N 1
ATOM 850 C CA . MET A 1 108 ? 10.788 -13.720 -1.114 1.00 90.88 108 MET A CA 1
ATOM 851 C C . MET A 1 108 ? 9.273 -13.580 -0.979 1.00 90.88 108 MET A C 1
ATOM 853 O O . MET A 1 108 ? 8.787 -12.528 -0.569 1.00 90.88 108 MET A O 1
ATOM 857 N N . SER A 1 109 ? 8.516 -14.638 -1.272 1.00 90.69 109 SER A N 1
ATOM 858 C CA . SER A 1 109 ? 7.079 -14.678 -0.989 1.00 90.69 109 SER A CA 1
ATOM 859 C C . SER A 1 109 ? 6.818 -15.475 0.291 1.00 90.69 109 SER A C 1
ATOM 861 O O . SER A 1 109 ? 7.559 -16.410 0.603 1.00 90.69 109 SER A O 1
ATOM 863 N N . PRO A 1 110 ? 5.755 -15.150 1.045 1.00 85.25 110 PRO A N 1
ATOM 864 C CA . PRO A 1 110 ? 5.308 -15.941 2.179 1.00 85.25 110 PRO A CA 1
ATOM 865 C C . PRO A 1 110 ? 5.156 -17.419 1.818 1.00 85.25 110 PRO A C 1
ATOM 867 O O . PRO A 1 110 ? 4.427 -17.780 0.897 1.00 85.25 110 PRO A O 1
ATOM 870 N N . GLY A 1 111 ? 5.842 -18.277 2.572 1.00 81.25 111 GLY A N 1
ATOM 871 C CA . GLY A 1 111 ? 5.843 -19.725 2.356 1.00 81.25 111 GLY A CA 1
ATOM 872 C C . GLY A 1 111 ? 6.919 -20.238 1.395 1.00 81.25 111 GLY A C 1
ATOM 873 O O . GLY A 1 111 ? 7.114 -21.454 1.339 1.00 81.25 111 GLY A O 1
ATOM 874 N N . ASP A 1 112 ? 7.649 -19.358 0.701 1.00 83.12 112 ASP A N 1
ATOM 875 C CA . ASP A 1 112 ? 8.837 -19.755 -0.054 1.00 83.12 112 ASP A CA 1
ATOM 876 C C . ASP A 1 112 ? 9.965 -20.147 0.904 1.00 83.12 112 ASP A C 1
ATOM 878 O O . ASP A 1 112 ? 10.179 -19.532 1.949 1.00 83.12 112 ASP A O 1
ATOM 882 N N . THR A 1 113 ? 10.723 -21.170 0.519 1.00 73.50 113 THR A N 1
ATOM 883 C CA . THR A 1 113 ? 11.927 -21.601 1.242 1.00 73.50 113 THR A CA 1
ATOM 884 C C . THR A 1 113 ? 13.209 -21.214 0.524 1.00 73.50 113 THR A C 1
ATOM 886 O O . THR A 1 113 ? 14.266 -21.634 0.968 1.00 73.50 113 THR A O 1
ATOM 889 N N . VAL A 1 114 ? 13.119 -20.515 -0.613 1.00 83.69 114 VAL A N 1
ATOM 890 C CA . VAL A 1 114 ? 14.260 -20.162 -1.465 1.00 83.69 114 VAL A CA 1
ATOM 891 C C . VAL A 1 114 ? 14.166 -18.679 -1.810 1.00 83.69 114 VAL A C 1
ATOM 893 O O . VAL A 1 114 ? 13.194 -18.283 -2.459 1.00 83.69 114 VAL A O 1
ATOM 896 N N . PRO A 1 115 ? 15.131 -17.850 -1.383 1.00 86.88 115 PRO A N 1
ATOM 897 C CA . PRO A 1 115 ? 15.150 -16.448 -1.763 1.00 86.88 115 PRO A CA 1
ATOM 898 C C . PRO A 1 115 ? 15.471 -16.266 -3.246 1.00 86.88 115 PRO A C 1
ATOM 900 O O . PRO A 1 115 ? 16.227 -17.031 -3.844 1.00 86.88 115 PRO A O 1
ATOM 903 N N . HIS A 1 116 ? 14.912 -15.217 -3.845 1.00 85.00 116 HIS A N 1
ATOM 904 C CA . HIS A 1 116 ? 15.362 -14.730 -5.140 1.00 85.00 116 HIS A CA 1
ATOM 905 C C . HIS A 1 116 ? 16.392 -13.620 -4.930 1.00 85.00 116 HIS A C 1
ATOM 907 O O . HIS A 1 116 ? 16.154 -12.661 -4.197 1.00 85.00 116 HIS A O 1
ATOM 913 N N . PHE A 1 117 ? 17.528 -13.746 -5.613 1.00 81.19 117 PHE A N 1
ATOM 914 C CA . PHE A 1 117 ? 18.584 -12.743 -5.609 1.00 81.19 117 PHE A CA 1
ATOM 915 C C . PHE A 1 117 ? 18.537 -11.935 -6.903 1.00 81.19 117 PHE A C 1
ATOM 917 O O . PHE A 1 117 ? 18.795 -12.436 -8.003 1.00 81.19 117 PHE A O 1
ATOM 924 N N . GLY A 1 118 ? 18.174 -10.664 -6.767 1.00 76.50 118 GLY A N 1
ATOM 925 C CA . GLY A 1 118 ? 18.201 -9.699 -7.853 1.00 76.50 118 GLY A CA 1
ATOM 926 C C . GLY A 1 118 ? 19.611 -9.186 -8.149 1.00 76.50 118 GLY A C 1
ATOM 927 O O . GLY A 1 118 ? 20.559 -9.386 -7.394 1.00 76.50 118 GLY A O 1
ATOM 928 N N . ASN A 1 119 ? 19.737 -8.467 -9.265 1.00 78.88 119 ASN A N 1
ATOM 929 C CA . ASN A 1 119 ? 20.951 -7.715 -9.580 1.00 78.88 119 ASN A CA 1
ATOM 930 C C . ASN A 1 119 ? 21.204 -6.624 -8.523 1.00 78.88 119 ASN A C 1
ATOM 932 O O . ASN A 1 119 ? 20.266 -6.133 -7.890 1.00 78.88 119 ASN A O 1
ATOM 936 N N . SER A 1 120 ? 22.457 -6.183 -8.396 1.00 84.00 120 SER A N 1
ATOM 937 C CA . SER A 1 120 ? 22.811 -5.095 -7.485 1.00 84.00 120 SER A CA 1
ATOM 938 C C . SER A 1 120 ? 22.152 -3.773 -7.875 1.00 84.00 120 SER A C 1
ATOM 940 O O . SER A 1 120 ? 22.091 -3.437 -9.060 1.00 84.00 120 SER A O 1
ATOM 942 N N . VAL A 1 121 ? 21.730 -3.003 -6.877 1.00 88.00 121 VAL A N 1
ATOM 943 C CA . VAL A 1 121 ? 21.271 -1.619 -6.993 1.00 88.00 121 VAL A CA 1
ATOM 944 C C . VAL A 1 121 ? 22.365 -0.788 -7.668 1.00 88.00 121 VAL A C 1
ATOM 946 O O . VAL A 1 121 ? 23.526 -0.818 -7.248 1.00 88.00 121 VAL A O 1
ATOM 949 N N . SER A 1 122 ? 22.017 -0.082 -8.743 1.00 84.69 122 SER A N 1
ATOM 950 C CA . SER A 1 122 ? 22.940 0.798 -9.461 1.00 84.69 122 SER A CA 1
ATOM 951 C C . SER A 1 122 ? 23.047 2.163 -8.794 1.00 84.69 122 SER A C 1
ATOM 953 O O . SER A 1 122 ? 22.142 2.614 -8.095 1.00 84.69 122 SER A O 1
ATOM 955 N N . THR A 1 123 ? 24.148 2.863 -9.065 1.00 78.75 123 THR A N 1
ATOM 956 C CA . THR A 1 123 ? 24.145 4.321 -8.932 1.00 78.75 123 THR A CA 1
ATOM 957 C C . THR A 1 123 ? 23.300 4.933 -10.057 1.00 78.75 123 THR A C 1
ATOM 959 O O . THR A 1 123 ? 23.083 4.312 -11.106 1.00 78.75 123 THR A O 1
ATOM 962 N N . SER A 1 124 ? 22.841 6.171 -9.875 1.00 70.06 124 SER A N 1
ATOM 963 C CA . SER A 1 124 ? 22.194 6.949 -10.941 1.00 70.06 124 SER A CA 1
ATOM 964 C C . SER A 1 124 ? 23.076 7.026 -12.200 1.00 70.06 124 SER A C 1
ATOM 966 O O . SER A 1 124 ? 22.584 6.809 -13.305 1.00 70.06 124 SER A O 1
ATOM 968 N N . ALA A 1 125 ? 24.391 7.209 -12.032 1.00 67.06 125 ALA A N 1
ATOM 969 C CA . ALA A 1 125 ? 25.371 7.295 -13.117 1.00 67.06 125 ALA A CA 1
ATOM 970 C C . ALA A 1 125 ? 25.543 5.993 -13.926 1.00 67.06 125 ALA A C 1
ATOM 972 O O . ALA A 1 125 ? 25.832 6.051 -15.121 1.00 67.06 125 ALA A O 1
ATOM 973 N N . ASP A 1 126 ? 25.343 4.830 -13.301 1.00 72.38 126 ASP A N 1
ATOM 974 C CA . ASP A 1 126 ? 25.489 3.517 -13.950 1.00 72.38 126 ASP A CA 1
ATOM 975 C C . ASP A 1 126 ? 24.167 2.982 -14.530 1.00 72.38 126 ASP A C 1
ATOM 977 O O . ASP A 1 126 ? 24.124 1.922 -15.168 1.00 72.38 126 ASP A O 1
ATOM 981 N N . THR A 1 127 ? 23.063 3.701 -14.316 1.00 79.94 127 THR A N 1
ATOM 982 C CA . THR A 1 127 ? 21.736 3.291 -14.775 1.00 79.94 127 THR A CA 1
ATOM 983 C C . THR A 1 127 ? 21.605 3.508 -16.281 1.00 79.94 127 THR A C 1
ATOM 985 O O . THR A 1 127 ? 21.728 4.623 -16.783 1.00 79.94 127 THR A O 1
ATOM 988 N N . HIS A 1 128 ? 21.306 2.437 -17.020 1.00 84.12 128 HIS A N 1
ATOM 989 C CA . HIS A 1 128 ? 21.113 2.504 -18.469 1.00 84.12 128 HIS A CA 1
ATOM 990 C C . HIS A 1 128 ? 19.627 2.365 -18.802 1.00 84.12 128 HIS A C 1
ATOM 992 O O . HIS A 1 128 ? 19.063 1.275 -18.682 1.00 84.12 128 HIS A O 1
ATOM 998 N N . LEU A 1 129 ? 19.000 3.451 -19.262 1.00 86.69 129 LEU A N 1
ATOM 999 C CA . LEU A 1 129 ? 17.592 3.479 -19.677 1.00 86.69 129 LEU A CA 1
ATOM 1000 C C . LEU A 1 129 ? 17.444 3.540 -21.210 1.00 86.69 129 LEU A C 1
ATOM 1002 O O . LEU A 1 129 ? 18.322 4.079 -21.891 1.00 86.69 129 LEU A O 1
ATOM 1006 N N . PRO A 1 130 ? 16.341 3.012 -21.779 1.00 88.62 130 PRO A N 1
ATOM 1007 C CA . PRO A 1 130 ? 16.012 3.194 -23.191 1.00 88.62 130 PRO A CA 1
ATOM 1008 C C . PRO A 1 130 ? 15.960 4.670 -23.590 1.00 88.62 130 PRO A C 1
ATOM 1010 O O . PRO A 1 130 ? 15.585 5.530 -22.798 1.00 88.62 130 PRO A O 1
ATOM 1013 N N . GLU A 1 131 ? 16.313 4.976 -24.840 1.00 87.62 131 GLU A N 1
ATOM 1014 C CA . GLU A 1 131 ? 16.448 6.361 -25.301 1.00 87.62 131 GLU A CA 1
ATOM 1015 C C . GLU A 1 131 ? 15.170 7.180 -25.061 1.00 87.62 131 GLU A C 1
ATOM 1017 O O . GLU A 1 131 ? 14.081 6.818 -25.519 1.00 87.62 131 GLU A O 1
ATOM 1022 N N . GLY A 1 132 ? 15.300 8.319 -24.379 1.00 90.25 132 GLY A N 1
ATOM 1023 C CA . GLY A 1 132 ? 14.180 9.207 -24.056 1.00 90.25 132 GLY A CA 1
ATOM 1024 C C . GLY A 1 132 ? 13.214 8.662 -22.998 1.00 90.25 132 GLY A C 1
ATOM 1025 O O . GLY A 1 132 ? 12.140 9.230 -22.838 1.00 90.25 132 GLY A O 1
ATOM 1026 N N . ILE A 1 133 ? 13.560 7.575 -22.304 1.00 93.94 133 ILE A N 1
ATOM 1027 C CA . ILE A 1 133 ? 12.870 7.093 -21.103 1.00 93.94 133 ILE A CA 1
ATOM 1028 C C . ILE A 1 133 ? 13.639 7.567 -19.862 1.00 93.94 133 ILE A C 1
ATOM 1030 O O . ILE A 1 133 ? 14.854 7.729 -19.892 1.00 93.94 133 ILE A O 1
ATOM 1034 N N . GLN A 1 134 ? 12.904 7.817 -18.780 1.00 93.50 134 GLN A N 1
ATOM 1035 C CA . GLN A 1 134 ? 13.386 8.331 -17.493 1.00 93.50 134 GLN A CA 1
ATOM 1036 C C . GLN A 1 134 ? 12.622 7.602 -16.381 1.00 93.50 134 GLN A C 1
ATOM 1038 O O . GLN A 1 134 ? 11.589 6.991 -16.667 1.00 93.50 134 GLN A O 1
ATOM 1043 N N . ASN A 1 135 ? 13.086 7.676 -15.135 1.00 93.25 135 ASN A N 1
ATOM 1044 C CA . ASN A 1 135 ? 12.481 6.933 -14.025 1.00 93.25 135 ASN A CA 1
ATOM 1045 C C . ASN A 1 135 ? 11.021 7.317 -13.767 1.00 93.25 135 ASN A C 1
ATOM 1047 O O . ASN A 1 135 ? 10.184 6.423 -13.731 1.00 93.25 135 ASN A O 1
ATOM 1051 N N . LYS A 1 136 ? 10.666 8.607 -13.752 1.00 94.56 136 LYS A N 1
ATOM 1052 C CA . LYS A 1 136 ? 9.260 9.059 -13.732 1.00 94.56 136 LYS A CA 1
ATOM 1053 C C . LYS A 1 136 ? 8.340 8.376 -14.753 1.00 94.56 136 LYS A C 1
ATOM 1055 O O . LYS A 1 136 ? 7.188 8.084 -14.452 1.00 94.56 136 LYS A O 1
ATOM 1060 N N . HIS A 1 137 ? 8.834 8.070 -15.958 1.00 97.12 137 HIS A N 1
ATOM 1061 C CA . HIS A 1 137 ? 8.050 7.349 -16.966 1.00 97.12 137 HIS A CA 1
ATOM 1062 C C . HIS A 1 137 ? 7.805 5.893 -16.553 1.00 97.12 137 HIS A C 1
ATOM 1064 O O . HIS A 1 137 ? 6.742 5.340 -16.822 1.00 97.12 137 HIS A O 1
ATOM 1070 N N . LEU A 1 138 ? 8.794 5.271 -15.912 1.00 97.00 138 LEU A N 1
ATOM 1071 C CA . LEU A 1 138 ? 8.710 3.914 -15.382 1.00 97.00 138 LEU A CA 1
ATOM 1072 C C . LEU A 1 138 ? 7.815 3.856 -14.138 1.00 97.00 138 LEU A C 1
ATOM 1074 O O . LEU A 1 138 ? 7.026 2.923 -14.035 1.00 97.00 138 LEU A O 1
ATOM 1078 N N . GLY A 1 139 ? 7.842 4.883 -13.283 1.00 96.94 139 GLY A N 1
ATOM 1079 C CA . GLY A 1 139 ? 6.916 5.046 -12.158 1.00 96.94 139 GLY A CA 1
ATOM 1080 C C . GLY A 1 139 ? 5.449 5.077 -12.602 1.00 96.94 139 GLY A C 1
ATOM 1081 O O . GLY A 1 139 ? 4.620 4.380 -12.026 1.00 96.94 139 GLY A O 1
ATOM 1082 N N . VAL A 1 140 ? 5.128 5.770 -13.708 1.00 97.81 140 VAL A N 1
ATOM 1083 C CA . VAL A 1 140 ? 3.763 5.755 -14.282 1.00 97.81 140 VAL A CA 1
ATOM 1084 C C . VAL A 1 140 ? 3.330 4.333 -14.643 1.00 97.81 140 VAL A C 1
ATOM 1086 O O . VAL A 1 140 ? 2.203 3.936 -14.354 1.00 97.81 140 VAL A O 1
ATOM 1089 N N . LEU A 1 141 ? 4.216 3.552 -15.268 1.00 97.94 141 LEU A N 1
ATOM 1090 C CA . LEU A 1 141 ? 3.917 2.166 -15.643 1.00 97.94 141 LEU A CA 1
ATOM 1091 C C . LEU A 1 141 ? 3.856 1.231 -14.433 1.00 97.94 141 LEU A C 1
ATOM 1093 O O . LEU A 1 141 ? 3.078 0.279 -14.449 1.00 97.94 141 LEU A O 1
ATOM 1097 N N . ALA A 1 142 ? 4.662 1.488 -13.403 1.00 97.88 142 ALA A N 1
ATOM 1098 C CA . ALA A 1 142 ? 4.625 0.718 -12.172 1.00 97.88 142 ALA A CA 1
ATOM 1099 C C . ALA A 1 142 ? 3.306 0.931 -11.429 1.00 97.88 142 ALA A C 1
ATOM 1101 O O . ALA A 1 142 ? 2.641 -0.038 -11.071 1.00 97.88 142 ALA A O 1
ATOM 1102 N N . ASN A 1 143 ? 2.867 2.182 -11.315 1.00 97.56 143 ASN A N 1
ATOM 1103 C CA . ASN A 1 143 ? 1.570 2.516 -10.748 1.00 97.56 143 ASN A CA 1
ATOM 1104 C C . ASN A 1 143 ? 0.403 1.919 -11.553 1.00 97.56 143 ASN A C 1
ATOM 1106 O O . ASN A 1 143 ? -0.527 1.392 -10.949 1.00 97.56 143 ASN A O 1
ATOM 1110 N N . GLU A 1 144 ? 0.450 1.924 -12.895 1.00 97.62 144 GLU A N 1
ATOM 1111 C CA . GLU A 1 144 ? -0.559 1.217 -13.709 1.00 97.62 144 GLU A CA 1
ATOM 1112 C C . GLU A 1 144 ? -0.594 -0.284 -13.385 1.00 97.62 144 GLU A C 1
ATOM 1114 O O . GLU A 1 144 ? -1.670 -0.849 -13.219 1.00 97.62 144 GLU A O 1
ATOM 1119 N N . ALA A 1 145 ? 0.565 -0.937 -13.260 1.00 97.62 145 ALA A N 1
ATOM 1120 C CA . ALA A 1 145 ? 0.623 -2.364 -12.944 1.00 97.62 145 ALA A CA 1
ATOM 1121 C C . ALA A 1 145 ? 0.080 -2.685 -11.542 1.00 97.62 145 ALA A C 1
ATOM 1123 O O . ALA A 1 145 ? -0.570 -3.715 -11.370 1.00 97.62 145 ALA A O 1
ATOM 1124 N N . ILE A 1 146 ? 0.301 -1.796 -10.566 1.00 96.81 146 ILE A N 1
ATOM 1125 C CA . ILE A 1 146 ? -0.291 -1.891 -9.224 1.00 96.81 146 ILE A CA 1
ATOM 1126 C C . ILE A 1 146 ? -1.812 -1.729 -9.293 1.00 96.81 146 ILE A C 1
ATOM 1128 O O . ILE A 1 146 ? -2.535 -2.527 -8.705 1.00 96.81 146 ILE A O 1
ATOM 1132 N N . LEU A 1 147 ? -2.302 -0.724 -10.023 1.00 96.19 147 LEU A N 1
ATOM 1133 C CA . LEU A 1 147 ? -3.734 -0.448 -10.167 1.00 96.19 147 LEU A CA 1
ATOM 1134 C C . LEU A 1 147 ? -4.488 -1.560 -10.901 1.00 96.19 147 LEU A C 1
ATOM 1136 O O . LEU A 1 147 ? -5.642 -1.835 -10.582 1.00 96.19 147 LEU A O 1
ATOM 1140 N N . GLU A 1 148 ? -3.853 -2.179 -11.894 1.00 95.94 148 GLU A N 1
ATOM 1141 C CA . GLU A 1 148 ? -4.423 -3.299 -12.644 1.00 95.94 148 GLU A CA 1
ATOM 1142 C C . GLU A 1 148 ? -4.144 -4.670 -12.002 1.00 95.94 148 GLU A C 1
ATOM 1144 O O . GLU A 1 148 ? -4.635 -5.682 -12.507 1.00 95.94 148 GLU A O 1
ATOM 1149 N N . GLU A 1 149 ? -3.333 -4.706 -10.939 1.00 95.50 149 GLU A N 1
ATOM 1150 C CA . GLU A 1 149 ? -2.853 -5.911 -10.248 1.00 95.50 149 GLU A CA 1
ATOM 1151 C C . GLU A 1 149 ? -2.285 -6.977 -11.201 1.00 95.50 149 GLU A C 1
ATOM 1153 O O . GLU A 1 149 ? -2.510 -8.183 -11.054 1.00 95.50 149 GLU A O 1
ATOM 1158 N N . ARG A 1 150 ? -1.558 -6.536 -12.236 1.00 95.62 150 ARG A N 1
ATOM 1159 C CA . ARG A 1 150 ? -0.999 -7.433 -13.255 1.00 95.62 150 ARG A CA 1
ATOM 1160 C C . ARG A 1 150 ? 0.208 -6.850 -13.977 1.00 95.62 150 ARG A C 1
ATOM 1162 O O . ARG A 1 150 ? 0.330 -5.649 -14.196 1.00 95.62 150 ARG A O 1
ATOM 1169 N N . GLY A 1 151 ? 1.064 -7.754 -14.442 1.00 92.81 151 GLY A N 1
ATOM 1170 C CA . GLY A 1 151 ? 2.156 -7.440 -15.354 1.00 92.81 151 GLY A CA 1
ATOM 1171 C C . GLY A 1 151 ? 1.736 -7.386 -16.827 1.00 92.81 151 GLY A C 1
ATOM 1172 O O . GLY A 1 151 ? 0.670 -7.870 -17.218 1.00 92.81 151 GLY A O 1
ATOM 1173 N N . ILE A 1 152 ? 2.621 -6.848 -17.669 1.00 93.50 152 ILE A N 1
ATOM 1174 C CA . ILE A 1 152 ? 2.476 -6.844 -19.130 1.00 93.50 152 ILE A CA 1
ATOM 1175 C C . ILE A 1 152 ? 3.797 -7.187 -19.819 1.00 93.50 152 ILE A C 1
ATOM 1177 O O . ILE A 1 152 ? 4.859 -6.692 -19.445 1.00 93.50 152 ILE A O 1
ATOM 1181 N N . THR A 1 153 ? 3.737 -7.977 -20.890 1.00 91.88 153 THR A N 1
ATOM 1182 C CA . THR A 1 153 ? 4.873 -8.124 -21.807 1.00 91.88 153 THR A CA 1
ATOM 1183 C C . THR A 1 153 ? 4.972 -6.880 -22.685 1.00 91.88 153 THR A C 1
ATOM 1185 O O . THR A 1 153 ? 4.004 -6.485 -23.337 1.00 91.88 153 THR A O 1
ATOM 1188 N N . LEU A 1 154 ? 6.150 -6.261 -22.713 1.00 90.81 154 LEU A N 1
ATOM 1189 C CA . LEU A 1 154 ? 6.428 -5.061 -23.499 1.00 90.81 154 LEU A CA 1
ATOM 1190 C C . LEU A 1 154 ? 6.973 -5.436 -24.878 1.00 90.81 154 LEU A C 1
ATOM 1192 O O . LEU A 1 154 ? 6.436 -5.011 -25.901 1.00 90.81 154 LEU A O 1
ATOM 1196 N N . THR A 1 155 ? 8.027 -6.250 -24.921 1.00 87.44 155 THR A N 1
ATOM 1197 C CA . THR A 1 155 ? 8.671 -6.663 -26.171 1.00 87.44 155 THR A CA 1
ATOM 1198 C C . THR A 1 155 ? 9.216 -8.087 -26.082 1.00 87.44 155 THR A C 1
ATOM 1200 O O . THR A 1 155 ? 9.545 -8.592 -25.010 1.00 87.44 155 THR A O 1
ATOM 1203 N N . SER A 1 156 ? 9.337 -8.745 -27.239 1.00 82.81 156 SER A N 1
ATOM 1204 C CA . SER A 1 156 ? 10.016 -10.041 -27.345 1.00 82.81 156 SER A CA 1
ATOM 1205 C C . SER A 1 156 ? 11.523 -9.913 -27.108 1.00 82.81 156 SER A C 1
ATOM 1207 O O . SER A 1 156 ? 12.098 -8.856 -27.368 1.00 82.81 156 SER A O 1
ATOM 1209 N N . SER A 1 157 ? 12.192 -11.019 -26.782 1.00 75.62 157 SER A N 1
ATOM 1210 C CA . SER A 1 157 ? 13.644 -11.062 -26.535 1.00 75.62 157 SER A CA 1
ATOM 1211 C C . SER A 1 157 ? 14.542 -10.580 -27.680 1.00 75.62 157 SER A C 1
ATOM 1213 O O . SER A 1 157 ? 15.671 -10.162 -27.432 1.00 75.62 157 SER A O 1
ATOM 1215 N N . ALA A 1 158 ? 14.053 -10.624 -28.922 1.00 78.50 158 ALA A N 1
ATOM 1216 C CA . ALA A 1 158 ? 14.776 -10.180 -30.114 1.00 78.50 158 ALA A CA 1
ATOM 1217 C C . ALA A 1 158 ? 14.581 -8.686 -30.444 1.00 78.50 158 ALA A C 1
ATOM 1219 O O . ALA A 1 158 ? 15.050 -8.232 -31.488 1.00 78.50 158 ALA A O 1
ATOM 1220 N N . ALA A 1 159 ? 13.853 -7.935 -29.610 1.00 83.19 159 ALA A N 1
ATOM 1221 C CA . ALA A 1 159 ? 13.582 -6.527 -29.870 1.00 83.19 159 ALA A CA 1
ATOM 1222 C C . ALA A 1 159 ? 14.852 -5.667 -29.782 1.00 83.19 159 ALA A C 1
ATOM 1224 O O . ALA A 1 159 ? 15.750 -5.936 -28.985 1.00 83.19 159 ALA A O 1
ATOM 1225 N N . SER A 1 160 ? 14.914 -4.612 -30.595 1.00 84.69 160 SER A N 1
ATOM 1226 C CA . SER A 1 160 ? 15.957 -3.590 -30.500 1.00 84.69 160 SER A CA 1
ATOM 1227 C C . SER A 1 160 ? 15.674 -2.596 -29.367 1.00 84.69 160 SER A C 1
ATOM 1229 O O . SER A 1 160 ? 14.538 -2.457 -28.904 1.00 84.69 160 SER A O 1
ATOM 1231 N N . GLY A 1 161 ? 16.698 -1.840 -28.961 1.00 83.25 161 GLY A N 1
ATOM 1232 C CA . GLY A 1 161 ? 16.534 -0.739 -28.005 1.00 83.25 161 GLY A CA 1
ATOM 1233 C C . GLY A 1 161 ? 15.547 0.333 -28.479 1.00 83.25 161 GLY A C 1
ATOM 1234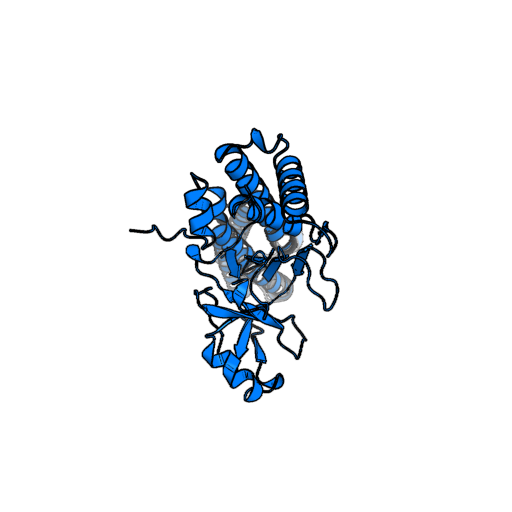 O O . GLY A 1 161 ? 14.742 0.822 -27.690 1.00 83.25 161 GLY A O 1
ATOM 1235 N N . GLU A 1 162 ? 15.529 0.631 -29.781 1.00 87.25 162 GLU A N 1
ATOM 1236 C CA . GLU A 1 162 ? 14.554 1.550 -30.388 1.00 87.25 162 GLU A CA 1
ATOM 1237 C C . GLU A 1 162 ? 13.117 1.025 -30.265 1.00 87.25 162 GLU A C 1
ATOM 1239 O O . GLU A 1 162 ? 12.208 1.782 -29.928 1.00 87.25 162 GLU A O 1
ATOM 1244 N N . GLN A 1 163 ? 12.903 -0.277 -30.494 1.00 89.62 163 GLN A N 1
ATOM 1245 C CA . GLN A 1 163 ? 11.585 -0.901 -30.344 1.00 89.62 163 GLN A CA 1
ATOM 1246 C C . GLN A 1 163 ? 11.116 -0.876 -28.888 1.00 89.62 163 GLN A C 1
ATOM 1248 O O . GLN A 1 163 ? 9.957 -0.555 -28.630 1.00 89.62 163 GLN A O 1
ATOM 1253 N N . LEU A 1 164 ? 12.013 -1.162 -27.939 1.00 89.25 164 LEU A N 1
ATOM 1254 C CA . LEU A 1 164 ? 11.712 -1.065 -26.513 1.00 89.25 164 LEU A CA 1
ATOM 1255 C C . LEU A 1 164 ? 11.355 0.372 -26.107 1.00 89.25 164 LEU A C 1
ATOM 1257 O O . LEU A 1 164 ? 10.316 0.592 -25.485 1.00 89.25 164 LEU A O 1
ATOM 1261 N N . SER A 1 165 ? 12.169 1.352 -26.509 1.00 92.31 165 SER A N 1
ATOM 1262 C CA . SER A 1 165 ? 11.896 2.775 -26.273 1.00 92.31 165 SER A CA 1
ATOM 1263 C C . SER A 1 165 ? 10.531 3.180 -26.836 1.00 92.31 165 SER A C 1
ATOM 1265 O O . SER A 1 165 ? 9.721 3.770 -26.123 1.00 92.31 165 SER A O 1
ATOM 1267 N N . ALA A 1 166 ? 10.227 2.811 -28.083 1.00 94.62 166 ALA A N 1
ATOM 1268 C CA . ALA A 1 166 ? 8.955 3.141 -28.719 1.00 94.62 166 ALA A CA 1
ATOM 1269 C C . ALA A 1 166 ? 7.748 2.525 -27.990 1.00 94.62 166 ALA A C 1
ATOM 1271 O O . ALA A 1 166 ? 6.743 3.212 -27.795 1.00 94.62 166 ALA A O 1
ATOM 1272 N N . VAL A 1 167 ? 7.842 1.262 -27.550 1.00 95.88 167 VAL A N 1
ATOM 1273 C CA . VAL A 1 167 ? 6.771 0.622 -26.768 1.00 95.88 167 VAL A CA 1
ATOM 1274 C C . VAL A 1 167 ? 6.574 1.331 -25.433 1.00 95.88 167 VAL A C 1
ATOM 1276 O O . VAL A 1 167 ? 5.438 1.672 -25.111 1.00 95.88 167 VAL A O 1
ATOM 1279 N N . LEU A 1 168 ? 7.646 1.600 -24.683 1.00 96.31 168 LEU A N 1
ATOM 1280 C CA . LEU A 1 168 ? 7.560 2.293 -23.393 1.00 96.31 168 LEU A CA 1
ATOM 1281 C C . LEU A 1 168 ? 6.925 3.680 -23.545 1.00 96.31 168 LEU A C 1
ATOM 1283 O O . LEU A 1 168 ? 5.960 3.988 -22.848 1.00 96.31 168 LEU A O 1
ATOM 1287 N N . LYS A 1 169 ? 7.379 4.472 -24.524 1.00 98.00 169 LYS A N 1
ATOM 1288 C CA . LYS A 1 169 ? 6.785 5.779 -24.853 1.00 98.00 169 LYS A CA 1
ATOM 1289 C C . LYS A 1 169 ? 5.296 5.663 -25.167 1.00 98.00 169 LYS A C 1
ATOM 1291 O O . LYS A 1 169 ? 4.508 6.485 -24.712 1.00 98.00 169 LYS A O 1
ATOM 1296 N N . GLY A 1 170 ? 4.899 4.630 -25.911 1.00 98.06 170 GLY A N 1
ATOM 1297 C CA . GLY A 1 170 ? 3.499 4.355 -26.234 1.00 98.06 170 GLY A CA 1
ATOM 1298 C C . GLY A 1 170 ? 2.643 3.962 -25.024 1.00 98.06 170 GLY A C 1
ATOM 1299 O O . GLY A 1 170 ? 1.473 4.338 -24.969 1.00 98.06 170 GLY A O 1
ATOM 1300 N N . GLN A 1 171 ? 3.197 3.227 -24.055 1.00 98.00 171 GLN A N 1
ATOM 1301 C CA . GLN A 1 171 ? 2.493 2.887 -22.811 1.00 98.00 171 GLN A CA 1
ATOM 1302 C C . GLN A 1 171 ? 2.316 4.126 -21.925 1.00 98.00 171 GLN A C 1
ATOM 1304 O O . GLN A 1 171 ? 1.205 4.398 -21.480 1.00 98.00 171 GLN A O 1
ATOM 1309 N N . VAL A 1 172 ? 3.371 4.930 -21.763 1.00 98.12 172 VAL A N 1
ATOM 1310 C CA . VAL A 1 172 ? 3.322 6.190 -21.002 1.00 98.12 172 VAL A CA 1
ATOM 1311 C C . VAL A 1 172 ? 2.324 7.160 -21.633 1.00 98.12 172 VAL A C 1
ATOM 1313 O O . VAL A 1 172 ? 1.458 7.688 -20.947 1.00 98.12 172 VAL A O 1
ATOM 1316 N N . ALA A 1 173 ? 2.371 7.328 -22.958 1.00 98.38 173 ALA A N 1
ATOM 1317 C CA . ALA A 1 173 ? 1.414 8.145 -23.701 1.00 98.38 173 ALA A CA 1
ATOM 1318 C C . ALA A 1 173 ? -0.042 7.714 -23.481 1.00 98.38 173 ALA A C 1
ATOM 1320 O O . ALA A 1 173 ? -0.933 8.557 -23.390 1.00 98.38 173 ALA A O 1
ATOM 1321 N N . ARG A 1 174 ? -0.295 6.403 -23.372 1.00 97.81 174 ARG A N 1
ATOM 1322 C CA . ARG A 1 174 ? -1.631 5.875 -23.072 1.00 97.81 174 ARG A CA 1
ATOM 1323 C C . ARG A 1 174 ? -2.065 6.208 -21.647 1.00 97.81 174 ARG A C 1
ATOM 1325 O O . ARG A 1 174 ? -3.191 6.659 -21.480 1.00 97.81 174 ARG A O 1
ATOM 1332 N N . ALA A 1 175 ? -1.189 5.997 -20.665 1.00 97.12 175 ALA A N 1
ATOM 1333 C CA . ALA A 1 175 ? -1.482 6.244 -19.254 1.00 97.12 175 ALA A CA 1
ATOM 1334 C C . ALA A 1 175 ? -1.714 7.738 -18.958 1.00 97.12 175 ALA A C 1
ATOM 1336 O O . ALA A 1 175 ? -2.638 8.092 -18.229 1.00 97.12 175 ALA A O 1
ATOM 1337 N N . VAL A 1 176 ? -0.920 8.616 -19.582 1.00 97.81 176 VAL A N 1
ATOM 1338 C CA . VAL A 1 176 ? -1.050 10.082 -19.472 1.00 97.81 176 VAL A CA 1
ATOM 1339 C C . VAL A 1 176 ? -2.184 10.624 -20.357 1.00 97.81 176 VAL A C 1
ATOM 1341 O O . VAL A 1 176 ? -2.744 11.683 -20.091 1.00 97.81 176 VAL A O 1
ATOM 1344 N N . GLY A 1 177 ? -2.550 9.912 -21.427 1.00 97.56 177 GLY A N 1
ATOM 1345 C CA . GLY A 1 177 ? -3.584 10.340 -22.374 1.00 97.56 177 GLY A CA 1
ATOM 1346 C C . GLY A 1 177 ? -3.124 11.408 -23.376 1.00 97.56 177 GLY A C 1
ATOM 1347 O O . GLY A 1 177 ? -3.962 12.117 -23.936 1.00 97.56 177 GLY A O 1
ATOM 1348 N N . LYS A 1 178 ? -1.812 11.527 -23.625 1.00 97.69 178 LYS A N 1
ATOM 1349 C CA . LYS A 1 178 ? -1.206 12.502 -24.554 1.00 97.69 178 LYS A CA 1
ATOM 1350 C C . LYS A 1 178 ? -0.098 11.873 -25.406 1.00 97.69 178 LYS A C 1
ATOM 1352 O O . LYS A 1 178 ? 0.542 10.923 -24.956 1.00 97.69 178 LYS A O 1
ATOM 1357 N N . PRO A 1 179 ? 0.183 12.387 -26.620 1.00 97.94 179 PRO A N 1
ATOM 1358 C CA . PRO A 1 179 ? 1.361 11.977 -27.384 1.00 97.94 179 PRO A CA 1
ATOM 1359 C C . PRO A 1 179 ? 2.646 12.166 -26.571 1.00 97.94 179 PRO A C 1
ATOM 1361 O O . PRO A 1 179 ? 2.842 13.219 -25.975 1.00 97.94 179 PRO A O 1
ATOM 1364 N N . PHE A 1 180 ? 3.547 11.176 -26.569 1.00 97.88 180 PHE A N 1
ATOM 1365 C CA . PHE A 1 180 ? 4.733 11.183 -25.696 1.00 97.88 180 PHE A CA 1
ATOM 1366 C C . PHE A 1 180 ? 5.600 12.445 -25.834 1.00 97.88 180 PHE A C 1
ATOM 1368 O O . PHE A 1 180 ? 6.125 12.960 -24.857 1.00 97.88 180 PHE A O 1
ATOM 1375 N N . ASN A 1 181 ? 5.736 12.965 -27.052 1.00 97.06 181 ASN A N 1
ATOM 1376 C CA . ASN A 1 181 ? 6.512 14.167 -27.361 1.00 97.06 181 ASN A CA 1
ATOM 1377 C C . ASN A 1 181 ? 5.860 15.482 -26.890 1.00 97.06 181 ASN A C 1
ATOM 1379 O O . ASN A 1 181 ? 6.462 16.538 -27.062 1.00 97.06 181 ASN A O 1
ATOM 1383 N N . GLU A 1 182 ? 4.638 15.424 -26.364 1.00 97.81 182 GLU A N 1
ATOM 1384 C CA . GLU A 1 182 ? 3.879 16.561 -25.832 1.00 97.81 182 GLU A CA 1
ATOM 1385 C C . GLU A 1 182 ? 3.722 16.489 -24.305 1.00 97.81 182 GLU A C 1
ATOM 1387 O O . GLU A 1 182 ? 3.199 17.428 -23.712 1.00 97.81 182 GLU A O 1
ATOM 1392 N N . ILE A 1 183 ? 4.167 15.396 -23.672 1.00 98.25 183 ILE A N 1
ATOM 1393 C CA . ILE A 1 183 ? 4.071 15.191 -22.224 1.00 98.25 183 ILE A CA 1
ATOM 1394 C C . ILE A 1 183 ? 5.070 16.099 -21.505 1.00 98.25 183 ILE A C 1
ATOM 1396 O O . ILE A 1 183 ? 6.270 16.072 -21.790 1.00 98.25 183 ILE A O 1
ATOM 1400 N N . THR A 1 184 ? 4.575 16.875 -20.544 1.00 97.56 184 THR A N 1
ATOM 1401 C CA . THR A 1 184 ? 5.394 17.710 -19.656 1.00 97.56 184 THR A CA 1
ATOM 1402 C C . THR A 1 184 ? 5.638 17.030 -18.302 1.00 97.56 184 THR A C 1
ATOM 1404 O O . THR A 1 184 ? 5.018 16.019 -17.972 1.00 97.56 184 THR A O 1
ATOM 1407 N N . ASN A 1 185 ? 6.528 17.596 -17.478 1.00 97.12 185 ASN A N 1
ATOM 1408 C CA . ASN A 1 185 ? 6.681 17.155 -16.085 1.00 97.12 185 ASN A CA 1
ATOM 1409 C C . ASN A 1 185 ? 5.394 17.365 -15.273 1.00 97.12 185 ASN A C 1
ATOM 1411 O O . ASN A 1 185 ? 5.092 16.542 -14.418 1.00 97.12 185 ASN A O 1
ATOM 1415 N N . GLU A 1 186 ? 4.632 18.425 -15.558 1.00 97.75 186 GLU A N 1
ATOM 1416 C CA . GLU A 1 186 ? 3.342 18.688 -14.905 1.00 97.75 186 GLU A CA 1
ATOM 1417 C C . GLU A 1 186 ? 2.327 17.586 -15.235 1.00 97.75 186 GLU A C 1
ATOM 1419 O O . GLU A 1 186 ? 1.672 17.074 -14.334 1.00 97.75 186 GLU A O 1
ATOM 1424 N N . ASP A 1 187 ? 2.267 17.146 -16.498 1.00 98.25 187 ASP A N 1
ATOM 1425 C CA . ASP A 1 187 ? 1.380 16.053 -16.920 1.00 98.25 187 ASP A CA 1
ATOM 1426 C C . ASP A 1 187 ? 1.729 14.719 -16.241 1.00 98.25 187 ASP A C 1
ATOM 1428 O O . ASP A 1 187 ? 0.846 13.935 -15.878 1.00 98.25 187 ASP A O 1
ATOM 1432 N N . LEU A 1 188 ? 3.029 14.445 -16.086 1.00 98.00 188 LEU A N 1
ATOM 1433 C CA . LEU A 1 188 ? 3.514 13.250 -15.396 1.00 98.00 188 LEU A CA 1
ATOM 1434 C C . LEU A 1 188 ? 3.211 13.312 -13.905 1.00 98.00 188 LEU A C 1
ATOM 1436 O O . LEU A 1 188 ? 2.721 12.326 -13.364 1.00 98.00 188 LEU A O 1
ATOM 1440 N N . LEU A 1 189 ? 3.462 14.455 -13.264 1.00 98.00 189 LEU A N 1
ATOM 1441 C CA . LEU A 1 189 ? 3.173 14.649 -11.849 1.00 98.00 189 LEU A CA 1
ATOM 1442 C C . LEU A 1 189 ? 1.675 14.481 -11.568 1.00 98.00 189 LEU A C 1
ATOM 1444 O O . LEU A 1 189 ? 1.319 13.690 -10.702 1.00 98.00 189 LEU A O 1
ATOM 1448 N N . GLU A 1 190 ? 0.802 15.125 -12.350 1.00 97.94 190 GLU A N 1
ATOM 1449 C CA . GLU A 1 190 ? -0.654 14.976 -12.214 1.00 97.94 190 GLU A CA 1
ATOM 1450 C C . GLU A 1 190 ? -1.084 13.510 -12.388 1.00 97.94 190 GLU A C 1
ATOM 1452 O O . GLU A 1 190 ? -1.909 12.993 -11.630 1.00 97.94 190 GLU A O 1
ATOM 1457 N N . THR A 1 191 ? -0.498 12.808 -13.365 1.00 98.44 191 THR A N 1
ATOM 1458 C CA . THR A 1 191 ? -0.786 11.386 -13.600 1.00 98.44 191 THR A CA 1
ATOM 1459 C C . THR A 1 191 ? -0.352 10.522 -12.420 1.00 98.44 191 THR A C 1
ATOM 1461 O O . THR A 1 191 ? -1.147 9.708 -11.951 1.00 98.44 191 THR A O 1
ATOM 1464 N N . LEU A 1 192 ? 0.871 10.710 -11.921 1.00 97.81 192 LEU A N 1
ATOM 1465 C CA . LEU A 1 192 ? 1.419 9.959 -10.793 1.00 97.81 192 LEU A CA 1
ATOM 1466 C C . LEU A 1 192 ? 0.625 10.219 -9.511 1.00 97.81 192 LEU A C 1
ATOM 1468 O O . LEU A 1 192 ? 0.233 9.261 -8.854 1.00 97.81 192 LEU A O 1
ATOM 1472 N N . GLN A 1 193 ? 0.304 11.479 -9.205 1.00 97.44 193 GLN A N 1
ATOM 1473 C CA . GLN A 1 193 ? -0.523 11.857 -8.053 1.00 97.44 193 GLN A CA 1
ATOM 1474 C C . GLN A 1 193 ? -1.912 11.230 -8.123 1.00 97.44 193 GLN A C 1
ATOM 1476 O O . GLN A 1 193 ? -2.386 10.654 -7.147 1.00 97.44 193 GLN A O 1
ATOM 1481 N N . ARG A 1 194 ? -2.559 11.282 -9.295 1.00 97.75 194 ARG A N 1
ATOM 1482 C CA . ARG A 1 194 ? -3.863 10.644 -9.504 1.00 97.75 194 ARG A CA 1
ATOM 1483 C C . ARG A 1 194 ? -3.790 9.132 -9.300 1.00 97.75 194 ARG A C 1
ATOM 1485 O O . ARG A 1 194 ? -4.698 8.558 -8.704 1.00 97.75 194 ARG A O 1
ATOM 1492 N N . GLN A 1 195 ? -2.755 8.480 -9.827 1.00 97.56 195 GLN A N 1
ATOM 1493 C CA . GLN A 1 195 ? -2.578 7.040 -9.661 1.00 97.56 195 GLN A CA 1
ATOM 1494 C C . GLN A 1 195 ? -2.311 6.677 -8.201 1.00 97.56 195 GLN A C 1
ATOM 1496 O O . GLN A 1 195 ? -2.964 5.779 -7.686 1.00 97.56 195 GLN A O 1
ATOM 1501 N N . VAL A 1 196 ? -1.421 7.404 -7.526 1.00 95.88 196 VAL A N 1
ATOM 1502 C CA . VAL A 1 196 ? -1.120 7.233 -6.102 1.00 95.88 196 VAL A CA 1
ATOM 1503 C C . VAL A 1 196 ? -2.375 7.403 -5.247 1.00 95.88 196 VAL A C 1
ATOM 1505 O O . VAL A 1 196 ? -2.673 6.521 -4.448 1.00 95.88 196 VAL A O 1
ATOM 1508 N N . ALA A 1 197 ? -3.164 8.457 -5.464 1.00 95.19 197 ALA A N 1
ATOM 1509 C CA . ALA A 1 197 ? -4.420 8.664 -4.745 1.00 95.19 197 ALA A CA 1
ATOM 1510 C C . ALA A 1 197 ? -5.404 7.497 -4.956 1.00 95.19 197 ALA A C 1
ATOM 1512 O O . ALA A 1 197 ? -6.095 7.072 -4.029 1.00 95.19 197 ALA A O 1
ATOM 1513 N N . GLN A 1 198 ? -5.451 6.936 -6.170 1.00 96.44 198 GLN A N 1
ATOM 1514 C CA . GLN A 1 198 ? -6.277 5.767 -6.466 1.00 96.44 198 GLN A CA 1
ATOM 1515 C C . GLN A 1 198 ? -5.745 4.490 -5.794 1.00 96.44 198 GLN A C 1
ATOM 1517 O O . GLN A 1 198 ? -6.548 3.719 -5.272 1.00 96.44 198 GLN A O 1
ATOM 1522 N N . ILE A 1 199 ? -4.425 4.265 -5.789 1.00 95.06 199 ILE A N 1
ATOM 1523 C CA . ILE A 1 199 ? -3.788 3.129 -5.102 1.00 95.06 199 ILE A CA 1
ATOM 1524 C C . ILE A 1 199 ? -4.100 3.214 -3.610 1.00 95.06 199 ILE A C 1
ATOM 1526 O O . ILE A 1 199 ? -4.709 2.301 -3.065 1.00 95.06 199 ILE A O 1
ATOM 1530 N N . LYS A 1 200 ? -3.797 4.354 -2.988 1.00 94.50 200 LYS A N 1
ATOM 1531 C CA . LYS A 1 200 ? -4.116 4.657 -1.594 1.00 94.50 200 LYS A CA 1
ATOM 1532 C C . LYS A 1 200 ? -5.579 4.361 -1.263 1.00 94.50 200 LYS A C 1
ATOM 1534 O O . LYS A 1 200 ? -5.872 3.687 -0.280 1.00 94.50 200 LYS A O 1
ATOM 1539 N N . GLN A 1 201 ? -6.510 4.824 -2.099 1.00 93.69 201 GLN A N 1
ATOM 1540 C CA . GLN A 1 201 ? -7.930 4.560 -1.888 1.00 93.69 201 GLN A CA 1
ATOM 1541 C C . GLN A 1 201 ? -8.256 3.061 -1.952 1.00 93.69 201 GLN A C 1
ATOM 1543 O O . GLN A 1 201 ? -9.060 2.596 -1.147 1.00 93.69 201 GLN A O 1
ATOM 1548 N N . ASN A 1 202 ? -7.650 2.308 -2.874 1.00 94.19 202 ASN A N 1
ATOM 1549 C CA . ASN A 1 202 ? -7.830 0.858 -2.957 1.00 94.19 202 ASN A CA 1
ATOM 1550 C C . ASN A 1 202 ? -7.281 0.143 -1.707 1.00 94.19 202 ASN A C 1
ATOM 1552 O O . ASN A 1 202 ? -7.931 -0.784 -1.228 1.00 94.19 202 ASN A O 1
ATOM 1556 N N . GLU A 1 203 ? -6.151 0.597 -1.151 1.00 91.62 203 GLU A N 1
ATOM 1557 C CA . GLU A 1 203 ? -5.569 0.045 0.086 1.00 91.62 203 GLU A CA 1
ATOM 1558 C C . GLU A 1 203 ? -6.407 0.371 1.337 1.00 91.62 203 GLU A C 1
ATOM 1560 O O . GLU A 1 203 ? -6.506 -0.442 2.251 1.00 91.62 203 GLU A O 1
ATOM 1565 N N . ILE A 1 204 ? -7.049 1.544 1.387 1.00 93.38 204 ILE A N 1
ATOM 1566 C CA . ILE A 1 204 ? -7.866 1.980 2.536 1.00 93.38 204 ILE A CA 1
ATOM 1567 C C . ILE A 1 204 ? -9.234 1.281 2.590 1.00 93.38 204 ILE A C 1
ATOM 1569 O O . ILE A 1 204 ? -9.796 1.097 3.674 1.00 93.38 204 ILE A O 1
ATOM 1573 N N . VAL A 1 205 ? -9.814 0.923 1.438 1.00 94.25 205 VAL A N 1
ATOM 1574 C CA . VAL A 1 205 ? -11.181 0.369 1.353 1.00 94.25 205 VAL A CA 1
ATOM 1575 C C . VAL A 1 205 ? -11.403 -0.836 2.281 1.00 94.25 205 VAL A C 1
ATOM 1577 O O . VAL A 1 205 ? -12.381 -0.786 3.029 1.00 94.25 205 VAL A O 1
ATOM 1580 N N . PRO A 1 206 ? -10.526 -1.858 2.324 1.00 93.50 206 PRO A N 1
ATOM 1581 C CA . PRO A 1 206 ? -10.681 -2.984 3.246 1.00 93.50 206 PRO A CA 1
ATOM 1582 C C . PRO A 1 206 ? -10.757 -2.561 4.720 1.00 93.50 206 PRO A C 1
ATOM 1584 O O . PRO A 1 206 ? -11.691 -2.947 5.425 1.00 93.50 206 PRO A O 1
ATOM 1587 N N . SER A 1 207 ? -9.844 -1.698 5.180 1.00 94.31 207 SER A N 1
ATOM 1588 C CA . SER A 1 207 ? -9.875 -1.192 6.559 1.00 94.31 207 SER A CA 1
ATOM 1589 C C . SER A 1 207 ? -11.139 -0.380 6.838 1.00 94.31 207 SER A C 1
ATOM 1591 O O . SER A 1 207 ? -11.757 -0.533 7.892 1.00 94.31 207 SER A O 1
ATOM 1593 N N . LYS A 1 208 ? -11.601 0.431 5.878 1.00 96.25 208 LYS A N 1
ATOM 1594 C CA . LYS A 1 208 ? -12.874 1.159 5.989 1.00 96.25 208 LYS A CA 1
ATOM 1595 C C . LYS A 1 208 ? -14.070 0.220 6.151 1.00 96.25 208 LYS A C 1
ATOM 1597 O O . LYS A 1 208 ? -14.947 0.492 6.970 1.00 96.25 208 LYS A O 1
ATOM 1602 N N . GLU A 1 209 ? -14.130 -0.853 5.368 1.00 95.88 209 GLU A N 1
ATOM 1603 C CA . GLU A 1 209 ? -15.196 -1.858 5.446 1.00 95.88 209 GLU A CA 1
ATOM 1604 C C . GLU A 1 209 ? -15.190 -2.578 6.801 1.00 95.88 209 GLU A C 1
ATOM 1606 O O . GLU A 1 209 ? -16.241 -2.681 7.440 1.00 95.88 209 GLU A O 1
ATOM 1611 N N . ASN A 1 210 ? -14.014 -2.976 7.295 1.00 94.81 210 ASN A N 1
ATOM 1612 C CA . ASN A 1 210 ? -13.867 -3.630 8.598 1.00 94.81 210 ASN A CA 1
ATOM 1613 C C . ASN A 1 210 ? -14.254 -2.707 9.769 1.00 94.81 210 ASN A C 1
ATOM 1615 O O . ASN A 1 210 ? -14.933 -3.139 10.708 1.00 94.81 210 ASN A O 1
ATOM 1619 N N . ILE A 1 211 ? -13.888 -1.420 9.704 1.00 97.06 211 ILE A N 1
ATOM 1620 C CA . ILE A 1 211 ? -14.300 -0.428 10.707 1.00 97.06 211 ILE A CA 1
ATOM 1621 C C . ILE A 1 211 ? -15.819 -0.228 10.677 1.00 97.06 211 ILE A C 1
ATOM 1623 O O . ILE A 1 211 ? -16.449 -0.248 11.732 1.00 97.06 211 ILE A O 1
ATOM 1627 N N . ASN A 1 212 ? -16.427 -0.073 9.495 1.00 96.50 212 ASN A N 1
ATOM 1628 C CA . ASN A 1 212 ? -17.880 0.102 9.375 1.00 96.50 212 ASN A CA 1
ATOM 1629 C C . ASN A 1 212 ? -18.648 -1.096 9.947 1.00 96.50 212 ASN A C 1
ATOM 1631 O O . ASN A 1 212 ? -19.569 -0.894 10.731 1.00 96.50 212 ASN A O 1
ATOM 1635 N N . SER A 1 213 ? -18.225 -2.323 9.629 1.00 94.75 213 SER A N 1
ATOM 1636 C CA . SER A 1 213 ? -18.801 -3.551 10.198 1.00 94.75 213 SER A CA 1
ATOM 1637 C C . SER A 1 213 ? -18.745 -3.550 11.734 1.00 94.75 213 SER A C 1
ATOM 1639 O O . SER A 1 213 ? -19.717 -3.861 12.417 1.00 94.75 213 SER A O 1
ATOM 1641 N N . SER A 1 214 ? -17.630 -3.090 12.304 1.00 94.00 214 SER A N 1
ATOM 1642 C CA . SER A 1 214 ? -17.475 -2.986 13.759 1.00 94.00 214 SER A CA 1
ATOM 1643 C C . SER A 1 214 ? -18.340 -1.886 14.388 1.00 94.00 214 SER A C 1
ATOM 1645 O O . SER A 1 214 ? -18.784 -2.017 15.529 1.00 94.00 214 SER A O 1
ATOM 1647 N N . LEU A 1 215 ? -18.591 -0.792 13.662 1.00 95.38 215 LEU A N 1
ATOM 1648 C CA . LEU A 1 215 ? -19.501 0.272 14.093 1.00 95.38 215 LEU A CA 1
ATOM 1649 C C . LEU A 1 215 ? -20.974 -0.170 14.035 1.00 95.38 215 LEU A C 1
ATOM 1651 O O . LEU A 1 215 ? -21.760 0.279 14.866 1.00 95.38 215 LEU A O 1
ATOM 1655 N N . GLU A 1 216 ? -21.346 -1.076 13.128 1.00 94.88 216 GLU A N 1
ATOM 1656 C CA . GLU A 1 216 ? -22.691 -1.671 13.093 1.00 94.88 216 GLU A CA 1
ATOM 1657 C C . GLU A 1 216 ? -22.980 -2.501 14.358 1.00 94.88 216 GLU A C 1
ATOM 1659 O O . GLU A 1 216 ? -24.065 -2.393 14.929 1.00 94.88 216 GLU A O 1
ATOM 1664 N N . GLU A 1 217 ? -22.000 -3.257 14.865 1.00 93.44 217 GLU A N 1
ATOM 1665 C CA . GLU A 1 217 ? -22.122 -3.971 16.151 1.00 93.44 217 GLU A CA 1
ATOM 1666 C C . GLU A 1 217 ? -22.352 -3.001 17.324 1.00 93.44 217 GLU A C 1
ATOM 1668 O O . GLU A 1 217 ? -23.164 -3.254 18.220 1.00 93.44 217 GLU A O 1
ATOM 1673 N N . ALA A 1 218 ? -21.690 -1.841 17.302 1.00 94.31 218 ALA A N 1
ATOM 1674 C CA . ALA A 1 218 ? -21.915 -0.802 18.299 1.00 94.31 218 ALA A CA 1
ATOM 1675 C C . ALA A 1 218 ? -23.319 -0.183 18.211 1.00 94.31 218 ALA A C 1
ATOM 1677 O O . ALA A 1 218 ? -23.922 0.081 19.252 1.00 94.31 218 ALA A O 1
ATOM 1678 N N . ASP A 1 219 ? -23.860 0.018 17.007 1.00 94.94 219 ASP A N 1
ATOM 1679 C CA . ASP A 1 219 ? -25.242 0.482 16.826 1.00 94.94 219 ASP A CA 1
ATOM 1680 C C . ASP A 1 219 ? -26.252 -0.498 17.431 1.00 94.94 219 ASP A C 1
ATOM 1682 O O . ASP A 1 219 ? -27.167 -0.084 18.150 1.00 94.94 219 ASP A O 1
ATOM 1686 N N . VAL A 1 220 ? -26.051 -1.802 17.219 1.00 94.31 220 VAL A N 1
ATOM 1687 C CA . VAL A 1 220 ? -26.888 -2.848 17.827 1.00 94.31 220 VAL A CA 1
ATOM 1688 C C . VAL A 1 220 ? -26.834 -2.776 19.357 1.00 94.31 220 VAL A C 1
ATOM 1690 O O . VAL A 1 220 ? -27.873 -2.877 20.016 1.00 94.31 220 VAL A O 1
ATOM 1693 N N . LEU A 1 221 ? -25.651 -2.548 19.941 1.00 95.19 221 LEU A N 1
ATOM 1694 C CA . LEU A 1 221 ? -25.510 -2.354 21.386 1.00 95.19 221 LEU A CA 1
ATOM 1695 C C . LEU A 1 221 ? -26.261 -1.103 21.878 1.00 95.19 221 LEU A C 1
ATOM 1697 O O . LEU A 1 221 ? -26.930 -1.168 22.913 1.00 95.19 221 LEU A O 1
ATOM 1701 N N . ILE A 1 222 ? -26.173 0.023 21.159 1.00 96.06 222 ILE A N 1
ATOM 1702 C CA . ILE A 1 222 ? -26.901 1.260 21.497 1.00 96.06 222 ILE A CA 1
ATOM 1703 C C . ILE A 1 222 ? -28.409 0.985 21.538 1.00 96.06 222 ILE A C 1
ATOM 1705 O O . ILE A 1 222 ? -29.083 1.325 22.517 1.00 96.06 222 ILE A O 1
ATOM 1709 N N . ASP A 1 223 ? -28.948 0.337 20.509 1.00 95.06 223 ASP A N 1
ATOM 1710 C CA . ASP A 1 223 ? -30.376 0.028 20.452 1.00 95.06 223 ASP A CA 1
ATOM 1711 C C . ASP A 1 223 ? -30.800 -0.950 21.559 1.00 95.06 223 ASP A C 1
ATOM 1713 O O . ASP A 1 223 ? -31.824 -0.721 22.211 1.00 95.06 223 ASP A O 1
ATOM 1717 N N . SER A 1 224 ? -29.978 -1.960 21.860 1.00 93.56 224 SER A N 1
ATOM 1718 C CA . SER A 1 224 ? -30.220 -2.905 22.959 1.00 93.56 224 SER A CA 1
ATOM 1719 C C . SER A 1 224 ? -30.251 -2.221 24.332 1.00 93.56 224 SER A C 1
ATOM 1721 O O . SER A 1 224 ? -31.195 -2.409 25.103 1.00 93.56 224 SER A O 1
ATOM 1723 N N . ILE A 1 225 ? -29.271 -1.362 24.648 1.00 95.00 225 ILE A N 1
ATOM 1724 C CA . ILE A 1 225 ? -29.258 -0.620 25.922 1.00 95.00 225 ILE A CA 1
ATOM 1725 C C . ILE A 1 225 ? -30.498 0.274 26.021 1.00 95.00 225 ILE A C 1
ATOM 1727 O O . ILE A 1 225 ? -31.146 0.346 27.068 1.00 95.00 225 ILE A O 1
ATOM 1731 N N . LYS A 1 226 ? -30.864 0.952 24.929 1.00 94.94 226 LYS A N 1
ATOM 1732 C CA . LYS A 1 226 ? -32.057 1.803 24.887 1.00 94.94 226 LYS A CA 1
ATOM 1733 C C . LYS A 1 226 ? -33.340 1.004 25.127 1.00 94.94 226 LYS A C 1
ATOM 1735 O O . LYS A 1 226 ? -34.212 1.483 25.858 1.00 94.94 226 LYS A O 1
ATOM 1740 N N . GLU A 1 227 ? -33.466 -0.182 24.540 1.00 93.50 227 GLU A N 1
ATOM 1741 C CA . GLU A 1 227 ? -34.590 -1.090 24.778 1.00 93.50 227 GLU A CA 1
ATOM 1742 C C . GLU A 1 227 ? -34.659 -1.520 26.249 1.00 93.50 227 GLU A C 1
ATOM 1744 O O . GLU A 1 227 ? -35.723 -1.411 26.862 1.00 93.50 227 GLU A O 1
ATOM 1749 N N . GLN A 1 228 ? -33.527 -1.870 26.864 1.00 91.62 228 GLN A N 1
ATOM 1750 C CA . GLN A 1 228 ? -33.485 -2.243 28.280 1.00 91.62 228 GLN A CA 1
ATOM 1751 C C . GLN A 1 228 ? -33.931 -1.098 29.206 1.00 91.62 228 GLN A C 1
ATOM 1753 O O . GLN A 1 228 ? -34.722 -1.314 30.127 1.00 91.62 228 GLN A O 1
ATOM 1758 N N . ILE A 1 229 ? -33.496 0.140 28.933 1.00 92.62 229 ILE A N 1
ATOM 1759 C CA . ILE A 1 229 ? -33.927 1.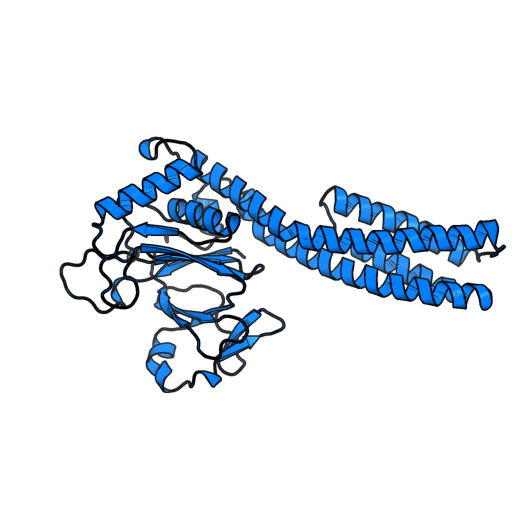333 29.689 1.00 92.62 229 ILE A CA 1
ATOM 1760 C C . ILE A 1 229 ? -35.433 1.579 29.526 1.00 92.62 229 ILE A C 1
ATOM 1762 O O . ILE A 1 229 ? -36.127 1.897 30.491 1.00 92.62 229 ILE A O 1
ATOM 1766 N N . THR A 1 230 ? -35.946 1.498 28.295 1.00 92.44 230 THR A N 1
ATOM 1767 C CA . THR A 1 230 ? -37.287 2.015 27.968 1.00 92.44 230 THR A CA 1
ATOM 1768 C C . THR A 1 230 ? -38.401 0.978 28.066 1.00 92.44 230 THR A C 1
ATOM 1770 O O . THR A 1 230 ? -39.492 1.315 28.526 1.00 92.44 230 THR A O 1
ATOM 1773 N N . ASN A 1 231 ? -38.138 -0.264 27.658 1.00 90.44 231 ASN A N 1
ATOM 1774 C CA . ASN A 1 231 ? -39.137 -1.324 27.538 1.00 90.44 231 ASN A CA 1
ATOM 1775 C C . ASN A 1 231 ? -39.021 -2.362 28.657 1.00 90.44 231 ASN A C 1
ATOM 1777 O O . ASN A 1 231 ? -40.043 -2.867 29.123 1.00 90.44 231 ASN A O 1
ATOM 1781 N N . GLU A 1 232 ? -37.799 -2.674 29.096 1.00 89.00 232 GLU A N 1
ATOM 1782 C CA . GLU A 1 232 ? -37.562 -3.729 30.094 1.00 89.00 232 GLU A CA 1
ATOM 1783 C C . GLU A 1 232 ? -37.534 -3.204 31.535 1.00 89.00 232 GLU A C 1
ATOM 1785 O O . GLU A 1 232 ? -37.678 -3.978 32.477 1.00 89.00 232 GLU A O 1
ATOM 1790 N N . GLY A 1 233 ? -37.452 -1.882 31.715 1.00 90.25 233 GLY A N 1
ATOM 1791 C CA . GLY A 1 233 ? -37.530 -1.238 33.025 1.00 90.25 233 GLY A CA 1
ATOM 1792 C C . GLY A 1 233 ? -36.200 -1.184 33.774 1.00 90.25 233 GLY A C 1
ATOM 1793 O O . GLY A 1 233 ? -36.208 -1.053 35.000 1.00 90.25 233 GLY A O 1
ATOM 1794 N N . MET A 1 234 ? -35.068 -1.259 33.065 1.00 91.38 234 MET A N 1
ATOM 1795 C CA . MET A 1 234 ? -33.758 -0.996 33.655 1.00 91.38 234 MET A CA 1
ATOM 1796 C C . MET A 1 234 ? -33.719 0.434 34.206 1.00 91.38 234 MET A C 1
ATOM 1798 O O . MET A 1 234 ? -33.975 1.400 33.486 1.00 91.38 234 MET A O 1
ATOM 1802 N N . VAL A 1 235 ? -33.368 0.574 35.487 1.00 91.25 235 VAL A N 1
ATOM 1803 C CA . VAL A 1 235 ? -33.157 1.873 36.137 1.00 91.25 235 VAL A CA 1
ATOM 1804 C C . VAL A 1 235 ? -31.650 2.140 36.190 1.00 91.25 235 VAL A C 1
ATOM 1806 O O . VAL A 1 235 ? -30.978 1.604 37.072 1.00 91.25 235 VAL A O 1
ATOM 1809 N N . PRO A 1 236 ? -31.089 2.921 35.250 1.00 91.75 236 PRO A N 1
ATOM 1810 C CA . PRO A 1 236 ? -29.655 3.166 35.216 1.00 91.75 236 PRO A CA 1
ATOM 1811 C C . PRO A 1 236 ? -29.204 4.047 36.386 1.00 91.75 236 PRO A C 1
ATOM 1813 O O . PRO A 1 236 ? -29.925 4.946 36.828 1.00 91.75 236 PRO A O 1
ATOM 1816 N N . THR A 1 237 ? -27.973 3.828 36.848 1.00 94.00 237 THR A N 1
ATOM 1817 C CA . THR A 1 237 ? -27.286 4.750 37.762 1.00 94.00 237 THR A CA 1
ATOM 1818 C C . THR A 1 237 ? -26.959 6.069 37.050 1.00 94.00 237 THR A C 1
ATOM 1820 O O . THR A 1 237 ? -27.028 6.179 35.816 1.00 94.00 237 THR A O 1
ATOM 1823 N N . GLU A 1 238 ? -26.621 7.107 37.819 1.00 95.38 238 GLU A N 1
ATOM 1824 C CA . GLU A 1 238 ? -26.218 8.397 37.246 1.00 95.38 238 GLU A CA 1
ATOM 1825 C C . GLU A 1 238 ? -24.922 8.244 36.435 1.00 95.38 238 GLU A C 1
ATOM 1827 O O . GLU A 1 238 ? -24.800 8.781 35.331 1.00 95.38 238 GLU A O 1
ATOM 1832 N N . GLU A 1 239 ? -23.982 7.466 36.963 1.00 96.56 239 GLU A N 1
ATOM 1833 C CA . GLU A 1 2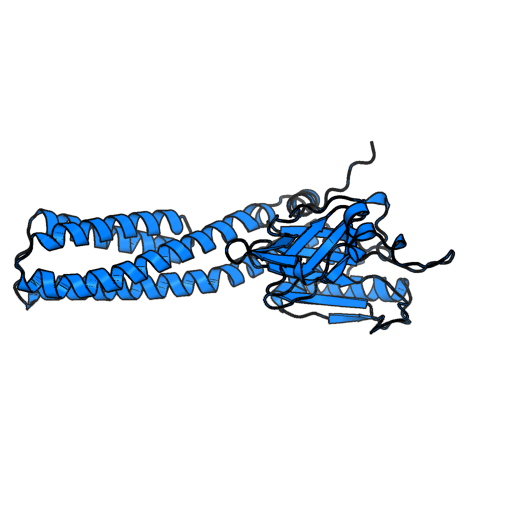39 ? -22.699 7.137 36.355 1.00 96.56 239 GLU A CA 1
ATOM 1834 C C . GLU A 1 239 ? -22.882 6.351 35.053 1.00 96.56 239 GLU A C 1
ATOM 1836 O O . GLU A 1 239 ? -22.357 6.766 34.016 1.00 96.56 239 GLU A O 1
ATOM 1841 N N . PHE A 1 240 ? -23.715 5.301 35.054 1.00 96.06 240 PHE A N 1
ATOM 1842 C CA . PHE A 1 240 ? -24.030 4.550 33.836 1.00 96.06 240 PHE A CA 1
ATOM 1843 C C . PHE A 1 240 ? -24.672 5.445 32.771 1.00 96.06 240 PHE A C 1
ATOM 1845 O O . PHE A 1 240 ? -24.274 5.416 31.608 1.00 96.06 240 PHE A O 1
ATOM 1852 N N . SER A 1 241 ? -25.626 6.298 33.158 1.00 95.88 241 SER A N 1
ATOM 1853 C CA . SER A 1 241 ? -26.312 7.203 32.223 1.00 95.88 241 SER A CA 1
ATOM 1854 C C . SER A 1 241 ? -25.350 8.193 31.554 1.00 95.88 241 SER A C 1
ATOM 1856 O O . SER A 1 241 ? -25.474 8.477 30.356 1.00 95.88 241 SER A O 1
ATOM 1858 N N . LYS A 1 242 ? -24.371 8.709 32.312 1.00 97.31 242 LYS A N 1
ATOM 1859 C CA . LYS A 1 242 ? -23.307 9.579 31.788 1.00 97.31 242 LYS A CA 1
ATOM 1860 C C . LYS A 1 242 ? -22.400 8.823 30.820 1.00 97.31 242 LYS A C 1
ATOM 1862 O O . LYS A 1 242 ? -22.179 9.307 29.712 1.00 97.31 242 LYS A O 1
ATOM 1867 N N . SER A 1 243 ? -21.926 7.640 31.205 1.00 97.31 243 SER A N 1
ATOM 1868 C CA . SER A 1 243 ? -21.047 6.819 30.364 1.00 97.31 243 SER A CA 1
ATOM 1869 C C . SER A 1 243 ? -21.736 6.352 29.085 1.00 97.31 243 SER A C 1
ATOM 1871 O O . SER A 1 243 ? -21.128 6.397 28.021 1.00 97.31 243 SER A O 1
ATOM 1873 N N . TYR A 1 244 ? -23.023 6.005 29.144 1.00 97.25 244 TYR A N 1
ATOM 1874 C CA . TYR A 1 244 ? -23.808 5.641 27.965 1.00 97.25 244 TYR A CA 1
ATOM 1875 C C . TYR A 1 244 ? -24.000 6.823 27.003 1.00 97.25 244 TYR A C 1
ATOM 1877 O O . TYR A 1 244 ? -23.839 6.680 25.792 1.00 97.25 244 TYR A O 1
ATOM 1885 N N . SER A 1 245 ? -24.266 8.021 27.533 1.00 97.75 245 SER A N 1
ATOM 1886 C CA . SER A 1 245 ? -24.354 9.238 26.712 1.00 97.75 245 SER A CA 1
ATOM 1887 C C . SER A 1 245 ? -23.016 9.564 26.035 1.00 97.75 245 SER A C 1
ATOM 1889 O O . SER A 1 245 ? -22.996 9.874 24.844 1.00 97.75 245 SER A O 1
ATOM 1891 N N . ASN A 1 246 ? -21.905 9.441 26.772 1.00 98.19 246 ASN A N 1
ATOM 1892 C CA . ASN A 1 246 ? -20.552 9.619 26.240 1.00 98.19 246 ASN A CA 1
ATOM 1893 C C . ASN A 1 246 ? -20.218 8.568 25.166 1.00 98.19 246 ASN A C 1
ATOM 1895 O O . ASN A 1 246 ? -19.681 8.911 24.119 1.00 98.19 246 ASN A O 1
ATOM 1899 N N . PHE A 1 247 ? -20.591 7.302 25.376 1.00 97.81 247 PHE A N 1
ATOM 1900 C CA . PHE A 1 247 ? -20.425 6.234 24.387 1.00 97.81 247 PHE A CA 1
ATOM 1901 C C . PHE A 1 247 ? -21.136 6.558 23.065 1.00 97.81 247 PHE A C 1
ATOM 1903 O O . PHE A 1 247 ? -20.508 6.486 22.011 1.00 97.81 247 PHE A O 1
ATOM 1910 N N . ILE A 1 248 ? -22.397 7.011 23.109 1.00 98.19 248 ILE A N 1
ATOM 1911 C CA . ILE A 1 248 ? -23.140 7.439 21.908 1.00 98.19 248 ILE A CA 1
ATOM 1912 C C . ILE A 1 248 ? -22.463 8.633 21.222 1.00 98.19 248 ILE A C 1
ATOM 1914 O O . ILE A 1 248 ? -22.419 8.703 19.993 1.00 98.19 248 ILE A O 1
ATOM 1918 N N . GLU A 1 249 ? -21.982 9.606 21.997 1.00 98.38 249 GLU A N 1
ATOM 1919 C CA . GLU A 1 249 ? -21.273 10.766 21.455 1.00 98.38 249 GLU A CA 1
ATOM 1920 C C . GLU A 1 249 ? -20.011 10.332 20.703 1.00 98.38 249 GLU A C 1
ATOM 1922 O O . GLU A 1 249 ? -19.849 10.686 19.535 1.00 98.38 249 GLU A O 1
ATOM 1927 N N . LYS A 1 250 ? -19.158 9.512 21.329 1.00 98.19 250 LYS A N 1
ATOM 1928 C CA . LYS A 1 250 ? -17.912 9.041 20.712 1.00 98.19 250 LYS A CA 1
ATOM 1929 C C . LYS A 1 250 ? -18.145 8.101 19.535 1.00 98.19 250 LYS A C 1
ATOM 1931 O O . LYS A 1 250 ? -17.436 8.221 18.542 1.00 98.19 250 LYS A O 1
ATOM 1936 N N . TYR A 1 251 ? -19.183 7.267 19.581 1.00 97.56 251 TYR A N 1
ATOM 1937 C CA . TYR A 1 251 ? -19.634 6.486 18.427 1.00 97.56 251 TYR A CA 1
ATOM 1938 C C . TYR A 1 251 ? -19.933 7.389 17.214 1.00 97.56 251 TYR A C 1
ATOM 1940 O O . TYR A 1 251 ? -19.461 7.127 16.109 1.00 97.56 251 TYR A O 1
ATOM 1948 N N . LYS A 1 252 ? -20.667 8.497 17.407 1.00 97.88 252 LYS A N 1
ATOM 1949 C CA . LYS A 1 252 ? -20.988 9.432 16.312 1.00 97.88 252 LYS A CA 1
ATOM 1950 C C . LYS A 1 252 ? -19.743 10.108 15.751 1.00 97.88 252 LYS A C 1
ATOM 1952 O O . LYS A 1 252 ? -19.614 10.200 14.535 1.00 97.88 252 LYS A O 1
ATOM 1957 N N . VAL A 1 253 ? -18.831 10.544 16.623 1.00 98.00 253 VAL A N 1
ATOM 1958 C CA . VAL A 1 253 ? -17.544 11.134 16.217 1.00 98.00 253 VAL A CA 1
ATOM 1959 C C . VAL A 1 253 ? -16.734 10.135 15.388 1.00 98.00 253 VAL A C 1
ATOM 1961 O O . VAL A 1 253 ? -16.253 10.502 14.321 1.00 98.00 253 VAL A O 1
ATOM 1964 N N . ALA A 1 254 ? -16.629 8.877 15.828 1.00 97.81 254 ALA A N 1
ATOM 1965 C CA . ALA A 1 254 ? -15.946 7.819 15.084 1.00 97.81 254 ALA A CA 1
ATOM 1966 C C . ALA A 1 254 ? -16.593 7.566 13.713 1.00 97.81 254 ALA A C 1
ATOM 1968 O O . ALA A 1 254 ? -15.904 7.553 12.695 1.00 97.81 254 ALA A O 1
ATOM 1969 N N . ASN A 1 255 ? -17.922 7.459 13.660 1.00 97.06 255 ASN A N 1
ATOM 1970 C CA . ASN A 1 255 ? -18.657 7.268 12.410 1.00 97.06 255 ASN A CA 1
ATOM 1971 C C . ASN A 1 255 ? -18.449 8.447 11.433 1.00 97.06 255 ASN A C 1
ATOM 1973 O O . ASN A 1 255 ? -18.219 8.250 10.238 1.00 97.06 255 ASN A O 1
ATOM 1977 N N . ASP A 1 256 ? -18.471 9.685 11.928 1.00 97.69 256 ASP A N 1
ATOM 1978 C CA . ASP A 1 256 ? -18.208 10.872 11.108 1.00 97.69 256 ASP A CA 1
ATOM 1979 C C . ASP A 1 256 ? -16.742 10.944 10.647 1.00 97.69 256 ASP A C 1
ATOM 1981 O O . ASP A 1 256 ? -16.480 11.297 9.494 1.00 97.69 256 ASP A O 1
ATOM 1985 N N . ALA A 1 257 ? -15.785 10.558 11.495 1.00 97.31 257 ALA A N 1
ATOM 1986 C CA . ALA A 1 257 ? -14.369 10.476 11.141 1.00 97.31 257 ALA A CA 1
ATOM 1987 C C . ALA A 1 257 ? -14.128 9.480 9.994 1.00 97.31 257 ALA A C 1
ATOM 1989 O O . ALA A 1 257 ? -13.475 9.830 9.011 1.00 97.31 257 ALA A O 1
ATOM 1990 N N . VAL A 1 258 ? -14.725 8.284 10.061 1.00 96.38 258 VAL A N 1
ATOM 1991 C CA . VAL A 1 258 ? -14.631 7.242 9.016 1.00 96.38 258 VAL A CA 1
ATOM 1992 C C . VAL A 1 258 ? -15.293 7.682 7.706 1.00 96.38 258 VAL A C 1
ATOM 1994 O O . VAL A 1 258 ? -14.766 7.436 6.615 1.00 96.38 258 VAL A O 1
ATOM 1997 N N . LYS A 1 259 ? -16.441 8.370 7.780 1.00 94.69 259 LYS A N 1
ATOM 1998 C CA . LYS A 1 259 ? -17.115 8.925 6.592 1.00 94.69 259 LYS A CA 1
ATOM 1999 C C . LYS A 1 259 ? -16.258 9.967 5.886 1.00 94.69 259 LYS A C 1
ATOM 2001 O O . LYS A 1 259 ? -16.172 9.937 4.659 1.00 94.69 259 LYS A O 1
ATOM 2006 N N . ASN A 1 260 ? -15.637 10.854 6.659 1.00 94.12 260 ASN A N 1
ATOM 2007 C CA . ASN A 1 260 ? -14.844 11.967 6.145 1.00 94.12 260 ASN A CA 1
ATOM 2008 C C . ASN A 1 260 ? -13.376 11.594 5.876 1.00 94.12 260 ASN A C 1
ATOM 2010 O O . ASN A 1 260 ? -12.658 12.394 5.285 1.00 94.12 260 ASN A O 1
ATOM 2014 N N . GLY A 1 261 ? -12.923 10.415 6.318 1.00 92.12 261 GLY A N 1
ATOM 2015 C CA . GLY A 1 261 ? -11.531 9.975 6.209 1.00 92.12 261 GLY A CA 1
ATOM 2016 C C . 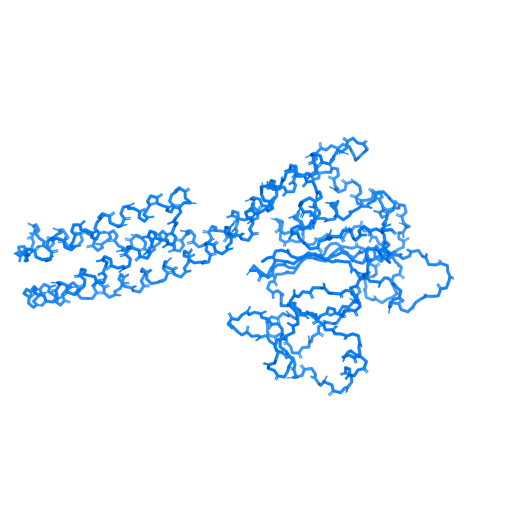GLY A 1 261 ? -10.556 10.884 6.958 1.00 92.12 261 GLY A C 1
ATOM 2017 O O . GLY A 1 261 ? -9.466 11.145 6.474 1.00 92.12 261 GLY A O 1
ATOM 2018 N N . THR A 1 262 ? -10.964 11.459 8.093 1.00 92.50 262 THR A N 1
ATOM 2019 C CA . THR A 1 262 ? -10.147 12.429 8.844 1.00 92.50 262 THR A CA 1
ATOM 2020 C C . THR A 1 262 ? -10.091 12.042 10.312 1.00 92.50 262 THR A C 1
ATOM 2022 O O . THR A 1 262 ? -11.136 11.843 10.925 1.00 92.50 262 THR A O 1
ATOM 2025 N N . ALA A 1 263 ? -8.881 11.988 10.883 1.00 93.75 263 ALA A N 1
ATOM 2026 C CA . ALA A 1 263 ? -8.642 11.655 12.293 1.00 93.75 263 ALA A CA 1
ATOM 2027 C C . ALA A 1 263 ? -9.292 10.326 12.739 1.00 93.75 263 ALA A C 1
ATOM 2029 O O . ALA A 1 263 ? -9.729 10.192 13.883 1.00 93.75 263 ALA A O 1
ATOM 2030 N N . VAL A 1 264 ? -9.357 9.345 11.827 1.00 96.75 264 VAL A N 1
ATOM 2031 C CA . VAL A 1 264 ? -10.060 8.067 12.024 1.00 96.75 264 VAL A CA 1
ATOM 2032 C C . VAL A 1 264 ? -9.540 7.330 13.258 1.00 96.75 264 VAL A C 1
ATOM 2034 O O . VAL A 1 264 ? -10.327 6.980 14.134 1.00 96.75 264 VAL A O 1
ATOM 2037 N N . LYS A 1 265 ? -8.219 7.159 13.378 1.00 96.81 265 LYS A N 1
ATOM 2038 C CA . LYS A 1 265 ? -7.597 6.464 14.512 1.00 96.81 265 LYS A CA 1
ATOM 2039 C C . LYS A 1 265 ? -7.881 7.134 15.850 1.00 96.81 265 LYS A C 1
ATOM 2041 O O . LYS A 1 265 ? -8.389 6.476 16.750 1.00 96.81 265 LYS A O 1
ATOM 2046 N N . ALA A 1 266 ? -7.632 8.438 15.963 1.00 97.31 266 ALA A N 1
ATOM 2047 C CA . ALA A 1 266 ? -7.892 9.177 17.198 1.00 97.31 266 ALA A CA 1
ATOM 2048 C C . ALA A 1 266 ? -9.368 9.068 17.631 1.00 97.31 266 ALA A C 1
ATOM 2050 O O . ALA A 1 266 ? -9.661 8.831 18.802 1.00 97.31 266 ALA A O 1
ATOM 2051 N N . ALA A 1 267 ? -10.308 9.172 16.685 1.00 97.94 267 ALA A N 1
ATOM 2052 C CA . ALA A 1 267 ? -11.729 9.014 16.979 1.00 97.94 267 ALA A CA 1
ATOM 2053 C C . ALA A 1 267 ? -12.086 7.582 17.424 1.00 97.94 267 ALA A C 1
ATOM 2055 O O . ALA A 1 267 ? -12.890 7.408 18.342 1.00 97.94 267 ALA A O 1
ATOM 2056 N N . MET A 1 268 ? -11.468 6.562 16.820 1.00 98.00 268 MET A N 1
ATOM 2057 C CA . MET A 1 268 ? -11.645 5.161 17.213 1.00 98.00 268 MET A CA 1
ATOM 2058 C C . MET A 1 268 ? -11.055 4.853 18.597 1.00 98.00 268 MET A C 1
ATOM 2060 O O . MET A 1 268 ? -11.684 4.138 19.376 1.00 98.00 268 MET A O 1
ATOM 2064 N N . GLU A 1 269 ? -9.903 5.427 18.947 1.00 97.81 269 GLU A N 1
ATOM 2065 C CA . GLU A 1 269 ? -9.298 5.307 20.282 1.00 97.81 269 GLU A CA 1
ATOM 2066 C C . GLU A 1 269 ? -10.175 5.968 21.362 1.00 97.81 269 GLU A C 1
ATOM 2068 O O . GLU A 1 269 ? -10.420 5.383 22.422 1.00 97.81 269 GLU A O 1
ATOM 2073 N N . GLU A 1 270 ? -10.726 7.158 21.089 1.00 98.00 270 GLU A N 1
ATOM 2074 C CA . GLU A 1 270 ? -11.685 7.808 21.991 1.00 98.00 270 GLU A CA 1
ATOM 2075 C C . GLU A 1 270 ? -12.970 6.988 22.157 1.00 98.00 270 GLU A C 1
ATOM 2077 O O . GLU A 1 270 ? -13.517 6.889 23.262 1.00 98.00 270 GLU A O 1
ATOM 2082 N N . PHE A 1 271 ? -13.451 6.380 21.072 1.00 97.81 271 PHE A N 1
ATOM 2083 C CA . PHE A 1 271 ? -14.609 5.499 21.107 1.00 97.81 271 PHE A CA 1
ATOM 2084 C C . PHE A 1 271 ? -14.347 4.234 21.935 1.00 97.81 271 PHE A C 1
ATOM 2086 O O . PHE A 1 271 ? -15.159 3.878 22.795 1.00 97.81 271 PHE A O 1
ATOM 2093 N N . GLN A 1 272 ? -13.177 3.612 21.771 1.00 97.31 272 GLN A N 1
ATOM 2094 C CA . GLN A 1 272 ? -12.737 2.481 22.588 1.00 97.31 272 GLN A CA 1
ATOM 2095 C C . GLN A 1 272 ? -12.663 2.845 24.077 1.00 97.31 272 GLN A C 1
ATOM 2097 O O . GLN A 1 272 ? -13.135 2.078 24.922 1.00 97.31 272 GLN A O 1
ATOM 2102 N N . ALA A 1 273 ? -12.133 4.025 24.408 1.00 97.12 273 ALA A N 1
ATOM 2103 C CA . ALA A 1 273 ? -12.076 4.510 25.783 1.00 97.12 273 ALA A CA 1
ATOM 2104 C C . ALA A 1 273 ? -13.479 4.707 26.388 1.00 97.12 273 ALA A C 1
ATOM 2106 O O . ALA A 1 273 ? -13.732 4.265 27.512 1.00 97.12 273 ALA A O 1
ATOM 2107 N N . ALA A 1 274 ? -14.413 5.305 25.639 1.00 97.06 274 ALA A N 1
ATOM 2108 C CA . ALA A 1 274 ? -15.795 5.488 26.089 1.00 97.06 274 ALA A CA 1
ATOM 2109 C C . ALA A 1 274 ? -16.530 4.154 26.290 1.00 97.06 274 ALA A C 1
ATOM 2111 O O . ALA A 1 274 ? -17.270 3.994 27.262 1.00 97.06 274 ALA A O 1
ATOM 2112 N N . LYS A 1 275 ? -16.283 3.170 25.420 1.00 95.56 275 LYS A N 1
ATOM 2113 C CA . LYS A 1 275 ? -16.796 1.802 25.566 1.00 95.56 275 LYS A CA 1
ATOM 2114 C C . LYS A 1 275 ? -16.267 1.123 26.830 1.00 95.56 275 LYS A C 1
ATOM 2116 O O . LYS A 1 275 ? -17.050 0.547 27.577 1.00 95.56 275 LYS A O 1
ATOM 2121 N N . ASN A 1 276 ? -14.965 1.227 27.107 1.00 94.88 276 ASN A N 1
ATOM 2122 C CA . ASN A 1 276 ? -14.369 0.663 28.326 1.00 94.88 276 ASN A CA 1
ATOM 2123 C C . ASN A 1 276 ? -14.979 1.293 29.583 1.00 94.88 276 ASN A C 1
ATOM 2125 O O . ASN A 1 276 ? -15.261 0.605 30.561 1.00 94.88 276 ASN A O 1
ATOM 2129 N N . GLN A 1 277 ? -15.229 2.603 29.542 1.00 95.75 277 GLN A N 1
ATOM 2130 C CA . GLN A 1 277 ? -15.911 3.296 30.626 1.00 95.75 277 GLN A CA 1
ATOM 2131 C C . GLN A 1 277 ? -17.352 2.793 30.806 1.00 95.75 277 GLN A C 1
ATOM 2133 O O . GLN A 1 277 ? -17.763 2.529 31.932 1.00 95.75 277 GLN A O 1
ATOM 2138 N N . LEU A 1 278 ? -18.110 2.618 29.718 1.00 95.88 278 LEU A N 1
ATOM 2139 C CA . LEU A 1 278 ? -19.464 2.060 29.767 1.00 95.88 278 LEU A CA 1
ATOM 2140 C C . LEU A 1 278 ? -19.481 0.644 30.358 1.00 95.88 278 LEU A C 1
ATOM 2142 O O . LEU A 1 278 ? -20.351 0.342 31.172 1.00 95.88 278 LEU A O 1
ATOM 2146 N N . MET A 1 279 ? -18.510 -0.193 29.989 1.00 93.69 279 MET A N 1
ATOM 2147 C CA . MET A 1 279 ? -18.362 -1.537 30.544 1.00 93.69 279 MET A CA 1
ATOM 2148 C C . MET A 1 279 ? -18.146 -1.498 32.060 1.00 93.69 279 MET A C 1
ATOM 2150 O O . MET A 1 279 ? -18.898 -2.144 32.785 1.00 93.69 279 MET A O 1
ATOM 2154 N N . ASN A 1 280 ? -17.217 -0.671 32.547 1.00 93.94 280 ASN A N 1
ATOM 2155 C CA . ASN A 1 280 ? -16.964 -0.531 33.984 1.00 93.94 280 ASN A CA 1
ATOM 2156 C C . ASN A 1 280 ? -18.205 -0.047 34.750 1.00 93.94 280 ASN A C 1
ATOM 2158 O O . ASN A 1 280 ? -18.539 -0.588 35.799 1.00 93.94 280 ASN A O 1
ATOM 2162 N N . GLU A 1 281 ? -18.924 0.952 34.227 1.00 94.94 281 GLU A N 1
ATOM 2163 C CA . GLU A 1 281 ? -20.122 1.455 34.912 1.00 94.94 281 GLU A CA 1
ATOM 2164 C C . GLU A 1 281 ? -21.306 0.482 34.834 1.00 94.94 281 GLU A C 1
ATOM 2166 O O . GLU A 1 281 ? -22.203 0.536 35.680 1.00 94.94 281 GLU A O 1
ATOM 2171 N N . SER A 1 282 ? -21.322 -0.431 33.856 1.00 93.38 282 SER A N 1
ATOM 2172 C CA . SER A 1 282 ? -22.365 -1.458 33.755 1.00 93.38 282 SER A CA 1
ATOM 2173 C C . SER A 1 282 ? -22.349 -2.424 34.942 1.00 93.38 282 SER A C 1
ATOM 2175 O O . SER A 1 282 ? -23.412 -2.897 35.342 1.00 93.38 282 SER A O 1
ATOM 2177 N N . GLU A 1 283 ? -21.190 -2.637 35.579 1.00 92.12 283 GLU A N 1
ATOM 2178 C CA . GLU A 1 283 ? -21.048 -3.474 36.782 1.00 92.12 283 GLU A CA 1
ATOM 2179 C C . GLU A 1 283 ? -21.868 -2.948 37.974 1.00 92.12 283 GLU A C 1
ATOM 2181 O O . GLU A 1 283 ? -22.157 -3.686 38.917 1.00 92.12 283 GLU A O 1
ATOM 2186 N N . THR A 1 284 ? -22.267 -1.671 37.940 1.00 90.12 284 THR A N 1
ATOM 2187 C CA . THR A 1 284 ? -23.086 -1.036 38.985 1.00 90.12 284 THR A CA 1
ATOM 2188 C C . THR A 1 284 ? -24.587 -1.305 38.839 1.00 90.12 284 THR A C 1
ATOM 2190 O O . THR A 1 284 ? -25.361 -0.965 39.738 1.00 90.12 284 THR A O 1
ATOM 2193 N N . LEU A 1 285 ? -25.013 -1.899 37.719 1.00 90.56 285 LEU A N 1
ATOM 2194 C CA . LEU A 1 285 ? -26.412 -2.219 37.445 1.00 90.56 285 LEU A CA 1
ATOM 2195 C C . LEU A 1 285 ? -26.886 -3.439 38.246 1.00 90.56 285 LEU A C 1
ATOM 2197 O O . LEU A 1 285 ? -26.102 -4.231 38.770 1.00 90.56 285 LEU A O 1
ATOM 2201 N N . GLU A 1 286 ? -28.207 -3.630 38.315 1.00 88.81 286 GLU A N 1
ATOM 2202 C CA . GLU A 1 286 ? -28.754 -4.873 38.863 1.00 88.81 286 GLU A CA 1
ATOM 2203 C C . GLU A 1 286 ? -28.235 -6.080 38.065 1.00 88.81 286 GLU A C 1
ATOM 2205 O O . GLU A 1 286 ? -28.175 -6.055 36.833 1.00 88.81 286 GLU A O 1
ATOM 2210 N N . THR A 1 287 ? -27.902 -7.166 38.770 1.00 87.50 287 THR A N 1
ATOM 2211 C CA . THR A 1 287 ? -27.191 -8.330 38.214 1.00 87.50 287 THR A CA 1
ATOM 2212 C C . THR A 1 287 ? -27.838 -8.915 36.958 1.00 87.50 287 THR A C 1
ATOM 2214 O O . THR A 1 287 ? -27.132 -9.378 36.069 1.00 87.50 287 THR A O 1
ATOM 2217 N N . SER A 1 288 ? -29.171 -8.906 36.851 1.00 85.25 288 SER A N 1
ATOM 2218 C CA . SER A 1 288 ? -29.866 -9.407 35.659 1.00 85.25 288 SER A CA 1
ATOM 2219 C C . SER A 1 288 ? -29.595 -8.568 34.410 1.00 85.25 288 SER A C 1
ATOM 2221 O O . SER A 1 288 ? -29.411 -9.144 33.341 1.00 85.25 288 SER A O 1
ATOM 2223 N N . TYR A 1 289 ? -29.544 -7.240 34.542 1.00 86.75 289 TYR A N 1
ATOM 2224 C CA . TYR A 1 289 ? -29.237 -6.340 33.429 1.00 86.75 289 TYR A CA 1
ATOM 2225 C C . TYR A 1 289 ? -27.747 -6.357 33.110 1.00 86.75 289 TYR A C 1
ATOM 2227 O O . TYR A 1 289 ? -27.384 -6.462 31.942 1.00 86.75 289 TYR A O 1
ATOM 2235 N N . TYR A 1 290 ? -26.890 -6.361 34.139 1.00 88.06 290 TYR A N 1
ATOM 2236 C CA . TYR A 1 290 ? -25.448 -6.504 33.945 1.00 88.06 290 TYR A CA 1
ATOM 2237 C C . TYR A 1 290 ? -25.106 -7.779 33.167 1.00 88.06 290 TYR A C 1
ATOM 2239 O O . TYR A 1 290 ? -24.459 -7.690 32.135 1.00 88.06 290 TYR A O 1
ATOM 2247 N N . ASN A 1 291 ? -25.605 -8.950 33.576 1.00 87.31 291 ASN A N 1
ATOM 2248 C CA . ASN A 1 291 ? -25.283 -10.212 32.896 1.00 87.31 291 ASN A CA 1
ATOM 2249 C C . ASN A 1 291 ? -25.741 -10.237 31.423 1.00 87.31 291 ASN A C 1
ATOM 2251 O O . ASN A 1 291 ? -25.100 -10.876 30.587 1.00 87.31 291 ASN A O 1
ATOM 2255 N N . ASN A 1 292 ? -26.855 -9.569 31.097 1.00 85.12 292 ASN A N 1
ATOM 2256 C CA . ASN A 1 292 ? -27.326 -9.441 29.716 1.00 85.12 292 ASN A CA 1
ATOM 2257 C C . ASN A 1 292 ? -26.403 -8.512 28.906 1.00 85.12 292 ASN A C 1
ATOM 2259 O O . ASN A 1 292 ? -25.950 -8.861 27.814 1.00 85.12 292 ASN A O 1
ATOM 2263 N N . LEU A 1 293 ? -26.064 -7.353 29.477 1.00 89.38 293 LEU A N 1
ATOM 2264 C CA . LEU A 1 293 ? -25.201 -6.358 28.846 1.00 89.38 293 LEU A CA 1
ATOM 2265 C C . LEU A 1 293 ? -23.750 -6.811 28.720 1.00 89.38 293 LEU A C 1
ATOM 2267 O O . LEU A 1 293 ? -23.132 -6.528 27.704 1.00 89.38 293 LEU A O 1
ATOM 2271 N N . GLU A 1 294 ? -23.213 -7.541 29.693 1.00 90.38 294 GLU A N 1
ATOM 2272 C CA . GLU A 1 294 ? -21.822 -8.001 29.726 1.00 90.38 294 GLU A CA 1
ATOM 2273 C C . GLU A 1 294 ? -21.471 -8.793 28.462 1.00 90.38 294 GLU A C 1
ATOM 2275 O O . GLU A 1 294 ? -20.433 -8.563 27.847 1.00 90.38 294 GLU A O 1
ATOM 2280 N N . THR A 1 295 ? -22.363 -9.679 28.010 1.00 86.62 295 THR A N 1
ATOM 2281 C CA . THR A 1 295 ? -22.135 -10.451 26.778 1.00 86.62 295 THR A CA 1
ATOM 2282 C C . THR A 1 295 ? -22.083 -9.541 25.546 1.00 86.62 295 THR A C 1
ATOM 2284 O O . THR A 1 295 ? -21.197 -9.683 24.704 1.00 86.62 295 THR A O 1
ATOM 2287 N N . GLN A 1 296 ? -23.005 -8.582 25.441 1.00 89.75 296 GLN A N 1
ATOM 2288 C CA . GLN A 1 296 ? -23.080 -7.662 24.301 1.00 89.75 296 GLN A CA 1
ATOM 2289 C C . GLN A 1 296 ? -21.915 -6.659 24.293 1.00 89.75 296 GLN A C 1
ATOM 2291 O O . GLN A 1 296 ? -21.328 -6.391 23.244 1.00 89.75 296 GLN A O 1
ATOM 2296 N N . LEU A 1 297 ? -21.538 -6.158 25.471 1.00 90.62 297 LEU A N 1
ATOM 2297 C CA . LEU A 1 297 ? -20.386 -5.287 25.687 1.00 90.62 297 LEU A CA 1
ATOM 2298 C C . LEU A 1 297 ? -19.078 -6.004 25.348 1.00 90.62 297 LEU A C 1
ATOM 2300 O O . LEU A 1 297 ? -18.228 -5.403 24.703 1.00 90.62 297 LEU A O 1
ATOM 2304 N N . ASN A 1 298 ? -18.934 -7.286 25.700 1.00 88.62 298 ASN A N 1
ATOM 2305 C CA . ASN A 1 298 ? -17.760 -8.086 25.343 1.00 88.62 298 ASN A CA 1
ATOM 2306 C C . ASN A 1 298 ? -17.654 -8.343 23.832 1.00 88.62 298 ASN A C 1
ATOM 2308 O O . ASN A 1 298 ? -16.570 -8.215 23.267 1.00 88.62 298 ASN A O 1
ATOM 2312 N N . ASN A 1 299 ? -18.763 -8.648 23.150 1.00 86.81 299 ASN A N 1
ATOM 2313 C CA . ASN A 1 299 ? -18.749 -8.788 21.689 1.00 86.81 299 ASN A CA 1
ATOM 2314 C C . ASN A 1 299 ? -18.378 -7.461 21.009 1.00 86.81 299 ASN A C 1
ATOM 2316 O O . ASN A 1 299 ? -17.500 -7.420 20.146 1.00 86.81 299 ASN A O 1
ATOM 2320 N N . THR A 1 300 ? -18.979 -6.362 21.473 1.00 91.88 300 THR A N 1
ATOM 2321 C CA . THR A 1 300 ? -18.644 -5.008 21.010 1.00 91.88 300 THR A CA 1
ATOM 2322 C C . THR A 1 300 ? -17.191 -4.658 21.338 1.00 91.88 300 THR A C 1
ATOM 2324 O O . THR A 1 300 ? -16.536 -3.982 20.556 1.00 91.88 300 THR A O 1
ATOM 2327 N N . ASN A 1 301 ? -16.642 -5.143 22.457 1.00 90.50 301 ASN A N 1
ATOM 2328 C CA . ASN A 1 301 ? -15.240 -4.947 22.817 1.00 90.50 301 ASN A CA 1
ATOM 2329 C C . ASN A 1 301 ? -14.316 -5.512 21.735 1.00 90.50 301 ASN A C 1
ATOM 2331 O O . ASN A 1 301 ? -13.469 -4.784 21.230 1.00 90.50 301 ASN A O 1
ATOM 2335 N N . THR A 1 302 ? -14.521 -6.769 21.339 1.00 90.62 302 THR A N 1
ATOM 2336 C CA . THR A 1 302 ? -13.736 -7.394 20.266 1.00 90.62 302 THR A CA 1
ATOM 2337 C C . THR A 1 302 ? -13.875 -6.647 18.938 1.00 90.62 302 THR A C 1
ATOM 2339 O O . THR A 1 302 ? -12.867 -6.426 18.271 1.00 90.62 302 THR A O 1
ATOM 2342 N N . ALA A 1 303 ? -15.087 -6.217 18.573 1.00 93.62 303 ALA A N 1
ATOM 2343 C CA . ALA A 1 303 ? -15.319 -5.456 17.344 1.00 93.62 303 ALA A CA 1
ATOM 2344 C C . ALA A 1 303 ? -14.604 -4.091 17.362 1.00 93.62 303 ALA A C 1
ATOM 2346 O O . ALA A 1 303 ? -13.897 -3.735 16.424 1.00 93.62 303 ALA A O 1
ATOM 2347 N N . VAL A 1 304 ? -14.719 -3.338 18.458 1.00 93.19 304 VAL A N 1
ATOM 2348 C CA . VAL A 1 304 ? -14.072 -2.025 18.593 1.00 93.19 304 VAL A CA 1
ATOM 2349 C C . VAL A 1 304 ? -12.549 -2.147 18.615 1.00 93.19 304 VAL A C 1
ATOM 2351 O O . VAL A 1 304 ? -11.871 -1.329 17.999 1.00 93.19 304 VAL A O 1
ATOM 2354 N N . ASP A 1 305 ? -12.001 -3.171 19.270 1.00 93.56 305 ASP A N 1
ATOM 2355 C CA . ASP A 1 305 ? -10.556 -3.413 19.288 1.00 93.56 305 ASP A CA 1
ATOM 2356 C C . ASP A 1 305 ? -10.032 -3.738 17.873 1.00 93.56 305 ASP A C 1
ATOM 2358 O O . ASP A 1 305 ? -8.996 -3.209 17.464 1.00 93.56 305 ASP A O 1
ATOM 2362 N N . ALA A 1 306 ? -10.778 -4.529 17.090 1.00 93.06 306 ALA A N 1
ATOM 2363 C CA . ALA A 1 306 ? -10.470 -4.772 15.680 1.00 93.06 306 ALA A CA 1
ATOM 2364 C C . ALA A 1 306 ? -10.533 -3.478 14.848 1.00 93.06 306 ALA A C 1
ATOM 2366 O O . ALA A 1 306 ? -9.639 -3.212 14.050 1.00 93.06 306 ALA A O 1
ATOM 2367 N N . ALA A 1 307 ? -11.530 -2.623 15.076 1.00 95.31 307 ALA A N 1
ATOM 2368 C CA . ALA A 1 307 ? -11.649 -1.351 14.369 1.00 95.31 307 ALA A CA 1
ATOM 2369 C C . ALA A 1 307 ? -10.525 -0.353 14.698 1.00 95.31 307 ALA A C 1
ATOM 2371 O O . ALA A 1 307 ? -10.097 0.388 13.818 1.00 95.31 307 ALA A O 1
ATOM 2372 N N . VAL A 1 308 ? -10.009 -0.333 15.932 1.00 96.56 308 VAL A N 1
ATOM 2373 C CA . VAL A 1 308 ? -8.827 0.479 16.292 1.00 96.56 308 VAL A CA 1
ATOM 2374 C C . VAL A 1 308 ? -7.575 -0.017 15.563 1.00 96.56 308 VAL A C 1
ATOM 2376 O O . VAL A 1 308 ? -6.778 0.789 15.075 1.00 96.56 308 VAL A O 1
ATOM 2379 N N . TYR A 1 309 ? -7.412 -1.338 15.452 1.00 94.94 309 TYR A N 1
ATOM 2380 C CA . TYR A 1 309 ? -6.327 -1.934 14.675 1.00 94.94 309 TYR A CA 1
ATOM 2381 C C . TYR A 1 309 ? -6.415 -1.538 13.192 1.00 94.94 309 TYR A C 1
ATOM 2383 O O . TYR A 1 309 ? -5.449 -1.023 12.632 1.00 94.94 309 TYR A O 1
ATOM 2391 N N . GLU A 1 310 ? -7.595 -1.657 12.585 1.00 95.69 310 GLU A N 1
ATOM 2392 C CA . GLU A 1 310 ? -7.837 -1.251 11.194 1.00 95.69 310 GLU A CA 1
ATOM 2393 C C . GLU A 1 310 ? -7.663 0.256 10.974 1.00 95.69 310 GLU A C 1
ATOM 2395 O O . GLU A 1 310 ? -7.113 0.686 9.963 1.00 95.69 310 GLU A O 1
ATOM 2400 N N . ALA A 1 311 ? -8.057 1.086 11.941 1.00 96.38 311 ALA A N 1
ATOM 2401 C CA . ALA A 1 311 ? -7.828 2.527 11.875 1.00 96.38 311 ALA A CA 1
ATOM 2402 C C . ALA A 1 311 ? -6.335 2.887 11.945 1.00 96.38 311 ALA A C 1
ATOM 2404 O O . ALA A 1 311 ? -5.919 3.905 11.393 1.00 96.38 311 ALA A O 1
ATOM 2405 N N . THR A 1 312 ? -5.522 2.047 12.593 1.00 93.56 312 THR A N 1
ATOM 2406 C CA . THR A 1 312 ? -4.061 2.188 12.590 1.00 93.56 312 THR A CA 1
ATOM 2407 C C . THR A 1 312 ? -3.472 1.825 11.229 1.00 93.56 312 THR A C 1
ATOM 2409 O O . THR A 1 312 ? -2.600 2.542 10.747 1.00 93.56 312 THR A O 1
ATOM 2412 N N . ILE A 1 313 ? -3.966 0.759 10.587 1.00 91.69 313 ILE A N 1
ATOM 2413 C CA . ILE A 1 313 ? -3.576 0.406 9.212 1.00 91.69 313 ILE A CA 1
ATOM 2414 C C . ILE A 1 313 ? -3.915 1.555 8.261 1.00 91.69 313 ILE A C 1
ATOM 2416 O O . ILE A 1 313 ? -3.040 2.013 7.529 1.00 91.69 313 ILE A O 1
ATOM 2420 N N . TRP A 1 314 ? -5.145 2.073 8.336 1.00 94.31 314 TRP A N 1
ATOM 2421 C CA . TRP A 1 314 ? -5.567 3.240 7.564 1.00 94.31 314 TRP A CA 1
ATOM 2422 C C . TRP A 1 314 ? -4.600 4.412 7.758 1.00 94.31 314 TRP A C 1
ATOM 2424 O O . TRP A 1 314 ? -4.097 4.944 6.775 1.00 94.31 314 TRP A O 1
ATOM 2434 N N . GLU A 1 315 ? -4.328 4.827 9.001 1.00 92.88 315 GLU A N 1
ATOM 2435 C CA . GLU A 1 315 ? -3.446 5.972 9.277 1.00 92.88 315 GLU A CA 1
ATOM 2436 C C . GLU A 1 315 ? -2.037 5.771 8.701 1.00 92.88 315 GLU A C 1
ATOM 2438 O O . GLU A 1 315 ? -1.471 6.703 8.132 1.00 92.88 315 GLU A O 1
ATOM 2443 N N . ASN A 1 316 ? -1.486 4.558 8.799 1.00 89.75 316 ASN A N 1
ATOM 2444 C CA . ASN A 1 316 ? -0.179 4.245 8.225 1.00 89.75 316 ASN A CA 1
ATOM 2445 C C . ASN A 1 316 ? -0.179 4.384 6.695 1.00 89.75 316 ASN A C 1
ATOM 2447 O O . ASN A 1 316 ? 0.764 4.948 6.144 1.00 89.75 316 ASN A O 1
ATOM 2451 N N . ILE A 1 317 ? -1.241 3.921 6.023 1.00 91.38 317 ILE A N 1
ATOM 2452 C CA . ILE A 1 317 ? -1.422 4.113 4.577 1.00 91.38 317 ILE A CA 1
ATOM 2453 C C . ILE A 1 317 ? -1.542 5.611 4.262 1.00 91.38 317 ILE A C 1
ATOM 2455 O O . ILE A 1 317 ? -0.854 6.115 3.381 1.00 91.38 317 ILE A O 1
ATOM 2459 N N . ASP A 1 318 ? -2.367 6.359 4.997 1.00 91.19 318 ASP A N 1
ATOM 2460 C CA . ASP A 1 318 ? -2.520 7.803 4.785 1.00 91.19 318 ASP A CA 1
ATOM 2461 C C . ASP A 1 318 ? -1.178 8.542 4.859 1.00 91.19 318 ASP A C 1
ATOM 2463 O O . ASP A 1 318 ? -0.865 9.316 3.954 1.00 91.19 318 ASP A O 1
ATOM 2467 N N . LEU A 1 319 ? -0.382 8.266 5.895 1.00 88.88 319 LEU A N 1
ATOM 2468 C CA . LEU A 1 319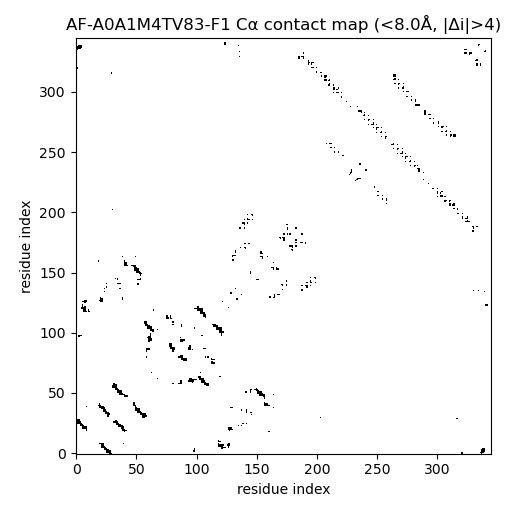 ? 0.934 8.874 6.102 1.00 88.88 319 LEU A CA 1
ATOM 2469 C C . LEU A 1 319 ? 1.941 8.494 5.013 1.00 88.88 319 LEU A C 1
ATOM 2471 O O . LEU A 1 319 ? 2.741 9.331 4.601 1.00 88.88 319 LEU A O 1
ATOM 2475 N N . GLU A 1 320 ? 1.916 7.247 4.544 1.00 86.56 320 GLU A N 1
ATOM 2476 C CA . GLU A 1 320 ? 2.831 6.768 3.505 1.00 86.56 320 GLU A CA 1
ATOM 2477 C C . GLU A 1 320 ? 2.646 7.496 2.174 1.00 86.56 320 GLU A C 1
ATOM 2479 O O . GLU A 1 320 ? 3.622 7.825 1.499 1.00 86.56 320 GLU A O 1
ATOM 2484 N N . TYR A 1 321 ? 1.396 7.747 1.800 1.00 92.50 321 TYR A N 1
ATOM 2485 C CA . TYR A 1 321 ? 1.063 8.316 0.501 1.00 92.50 321 TYR A CA 1
ATOM 2486 C C . TYR A 1 321 ? 0.954 9.851 0.520 1.00 92.50 321 TYR A C 1
ATOM 2488 O O . TYR A 1 321 ? 1.001 10.474 -0.541 1.00 92.50 321 TYR A O 1
ATOM 2496 N N . GLU A 1 322 ? 0.858 10.477 1.701 1.00 90.75 322 GLU A N 1
ATOM 2497 C CA . GLU A 1 322 ? 0.603 11.915 1.860 1.00 90.75 322 GLU A CA 1
ATOM 2498 C C . GLU A 1 322 ? 1.616 12.800 1.119 1.00 90.75 322 GLU A C 1
ATOM 2500 O O . GLU A 1 322 ? 1.215 13.738 0.423 1.00 90.75 322 GLU A O 1
ATOM 2505 N N . ASN A 1 323 ? 2.915 12.510 1.238 1.00 90.38 323 ASN A N 1
ATOM 2506 C CA . ASN A 1 323 ? 3.951 13.314 0.586 1.00 90.38 323 ASN A CA 1
ATOM 2507 C C . ASN A 1 323 ? 3.890 13.185 -0.941 1.00 90.38 323 ASN A C 1
ATOM 2509 O O . ASN A 1 323 ? 4.001 14.181 -1.652 1.00 90.38 323 ASN A O 1
ATOM 2513 N N . LEU A 1 324 ? 3.633 11.978 -1.452 1.00 92.56 324 LEU A N 1
ATOM 2514 C CA . LEU A 1 324 ? 3.525 11.720 -2.890 1.00 92.56 324 LEU A CA 1
ATOM 2515 C C . LEU A 1 324 ? 2.307 12.420 -3.504 1.00 92.56 324 LEU A C 1
ATOM 2517 O O . LEU A 1 324 ? 2.411 13.014 -4.576 1.00 92.56 324 LEU A O 1
ATOM 2521 N N . GLU A 1 325 ? 1.166 12.411 -2.808 1.00 93.31 325 GLU A N 1
ATOM 2522 C CA . GLU A 1 325 ? -0.037 13.146 -3.223 1.00 93.31 325 GLU A CA 1
ATOM 2523 C C . GLU A 1 325 ? 0.174 14.666 -3.220 1.00 93.31 325 GLU A C 1
ATOM 2525 O O . GLU A 1 325 ? -0.454 15.378 -4.004 1.00 93.31 325 GLU A O 1
ATOM 2530 N N . LYS A 1 326 ? 1.046 15.172 -2.339 1.00 93.75 326 LYS A N 1
ATOM 2531 C CA . LYS A 1 326 ? 1.286 16.609 -2.134 1.00 93.75 326 LYS A CA 1
ATOM 2532 C C . LYS A 1 326 ? 2.528 17.151 -2.833 1.00 93.75 326 LYS A C 1
ATOM 2534 O O . LYS A 1 326 ? 2.729 18.366 -2.787 1.00 93.75 326 LYS A O 1
ATOM 2539 N N . ALA A 1 327 ? 3.315 16.295 -3.482 1.00 94.44 327 ALA A N 1
ATOM 2540 C CA . ALA A 1 327 ? 4.520 16.695 -4.193 1.00 94.44 327 ALA A CA 1
ATOM 2541 C C . ALA A 1 327 ? 4.228 17.861 -5.154 1.00 94.44 327 ALA A C 1
ATOM 2543 O O . ALA A 1 327 ? 3.289 17.836 -5.949 1.00 94.44 327 ALA A O 1
ATOM 2544 N N . THR A 1 328 ? 5.026 18.918 -5.079 1.00 95.44 328 THR A N 1
ATOM 2545 C CA . THR A 1 328 ? 4.827 20.147 -5.861 1.00 95.44 328 THR A CA 1
ATOM 2546 C C . THR A 1 328 ? 5.583 20.136 -7.188 1.00 95.44 328 THR A C 1
ATOM 2548 O O . THR A 1 328 ? 5.382 21.011 -8.031 1.00 95.44 328 THR A O 1
ATOM 2551 N N . SER A 1 329 ? 6.450 19.141 -7.381 1.00 96.31 329 SER A N 1
ATOM 2552 C CA . SER A 1 329 ? 7.274 18.941 -8.570 1.00 96.31 329 SER A CA 1
ATOM 2553 C C . SER A 1 329 ? 7.550 17.452 -8.791 1.00 96.31 329 SER A C 1
ATOM 2555 O O . SER A 1 329 ? 7.361 16.636 -7.887 1.00 96.31 329 SER A O 1
ATOM 2557 N N . ILE A 1 330 ? 7.999 17.089 -9.997 1.00 93.94 330 ILE A N 1
ATOM 2558 C CA . ILE A 1 330 ? 8.355 15.694 -10.284 1.00 93.94 330 ILE A CA 1
ATOM 2559 C C . ILE A 1 330 ? 9.633 15.285 -9.546 1.00 93.94 330 ILE A C 1
ATOM 2561 O O . ILE A 1 330 ? 9.758 14.142 -9.130 1.00 93.94 330 ILE A O 1
ATOM 2565 N N . GLU A 1 331 ? 10.542 16.234 -9.334 1.00 92.88 331 GLU A N 1
ATOM 2566 C CA . GLU A 1 331 ? 11.794 16.037 -8.612 1.00 92.88 331 GLU A CA 1
ATOM 2567 C C . GLU A 1 331 ? 11.534 15.746 -7.124 1.00 92.88 331 GLU A C 1
ATOM 2569 O O . GLU A 1 331 ? 12.158 14.862 -6.539 1.00 92.88 331 GLU A O 1
ATOM 2574 N N . GLU A 1 332 ? 10.564 16.442 -6.521 1.00 93.69 332 GLU A N 1
ATOM 2575 C CA . GLU A 1 332 ? 10.090 16.147 -5.163 1.00 93.69 332 GLU A CA 1
ATOM 2576 C C . GLU A 1 332 ? 9.455 14.753 -5.094 1.00 93.69 332 GLU A C 1
ATOM 2578 O O . GLU A 1 332 ? 9.823 13.967 -4.229 1.00 93.69 332 GLU A O 1
ATOM 2583 N N . TYR A 1 333 ? 8.584 14.399 -6.048 1.00 93.81 333 TYR A N 1
ATOM 2584 C CA . TYR A 1 333 ? 7.997 13.056 -6.114 1.00 93.81 333 TYR A CA 1
ATOM 2585 C C . TYR A 1 333 ? 9.071 11.960 -6.222 1.00 93.81 333 TYR A C 1
ATOM 2587 O O . TYR A 1 333 ? 9.006 10.959 -5.512 1.00 93.81 333 TYR A O 1
ATOM 2595 N N . GLU A 1 334 ? 10.065 12.136 -7.101 1.00 90.81 334 GLU A N 1
ATOM 2596 C CA . GLU A 1 334 ? 11.167 11.181 -7.273 1.00 90.81 334 GLU A CA 1
ATOM 2597 C C . GLU A 1 334 ? 12.022 11.070 -5.997 1.00 90.81 334 GLU A C 1
ATOM 2599 O O . GLU A 1 334 ? 12.405 9.963 -5.620 1.00 90.81 334 GLU A O 1
ATOM 2604 N N . THR A 1 335 ? 12.239 12.174 -5.277 1.00 90.12 335 THR A N 1
ATOM 2605 C CA . THR A 1 335 ? 12.936 12.170 -3.977 1.00 90.12 335 THR A CA 1
ATOM 2606 C C . THR A 1 335 ? 12.173 11.356 -2.929 1.00 90.12 335 THR A C 1
ATOM 2608 O O . THR A 1 335 ? 12.766 10.512 -2.258 1.00 90.12 335 THR A O 1
ATOM 2611 N N . GLU A 1 336 ? 10.856 11.550 -2.822 1.00 90.31 336 GLU A N 1
ATOM 2612 C CA . GLU A 1 336 ? 10.007 10.847 -1.849 1.00 90.31 336 GLU A CA 1
ATOM 2613 C C . GLU A 1 336 ? 9.969 9.326 -2.072 1.00 90.31 336 GLU A C 1
ATOM 2615 O O . GLU A 1 336 ? 9.891 8.570 -1.106 1.00 90.31 336 GLU A O 1
ATOM 2620 N N . ILE A 1 337 ? 10.100 8.853 -3.320 1.00 89.25 337 ILE A N 1
ATOM 2621 C CA . ILE A 1 337 ? 10.229 7.412 -3.620 1.00 89.25 337 ILE A CA 1
ATOM 2622 C C . ILE A 1 337 ? 11.678 6.891 -3.568 1.00 89.25 337 ILE A C 1
ATOM 2624 O O . ILE A 1 337 ? 11.951 5.774 -4.015 1.00 89.25 337 ILE A O 1
ATOM 2628 N N . GLY A 1 338 ? 12.631 7.682 -3.065 1.00 83.94 338 GLY A N 1
ATOM 2629 C CA . GLY A 1 338 ? 14.039 7.290 -2.925 1.00 83.94 338 GLY A CA 1
ATOM 2630 C C . GLY A 1 338 ? 14.845 7.287 -4.231 1.00 83.94 338 GLY A C 1
ATOM 2631 O O . GLY A 1 338 ? 15.915 6.682 -4.295 1.00 83.94 338 GLY A O 1
ATOM 2632 N N . MET A 1 339 ? 14.356 7.960 -5.273 1.00 77.50 339 MET A N 1
ATOM 2633 C CA . MET A 1 339 ? 15.018 8.114 -6.570 1.00 77.50 339 MET A CA 1
ATOM 2634 C C . MET A 1 339 ? 15.746 9.460 -6.640 1.00 77.50 339 MET A C 1
ATOM 2636 O O . MET A 1 339 ? 15.464 10.282 -7.506 1.00 77.50 339 MET A O 1
ATOM 2640 N N . GLU A 1 340 ? 16.688 9.711 -5.731 1.00 60.84 340 GLU A N 1
ATOM 2641 C CA . GLU A 1 340 ? 17.530 10.906 -5.835 1.00 60.84 340 GLU A CA 1
ATOM 2642 C C . GLU A 1 340 ? 18.476 10.790 -7.047 1.00 60.84 340 GLU A C 1
ATOM 2644 O O . GLU A 1 340 ? 19.320 9.889 -7.132 1.00 60.84 340 GLU A O 1
ATOM 2649 N N . GLU A 1 341 ? 18.394 11.739 -7.984 1.00 50.19 341 GLU A N 1
ATOM 2650 C CA . GLU A 1 341 ? 19.545 12.060 -8.824 1.00 50.19 341 GLU A CA 1
ATOM 2651 C C . GLU A 1 341 ? 20.584 12.719 -7.914 1.00 50.19 341 GLU A C 1
ATOM 2653 O O . GLU A 1 341 ? 20.466 13.889 -7.561 1.00 50.19 341 GLU A O 1
ATOM 2658 N N . THR A 1 342 ? 21.610 11.973 -7.497 1.00 40.34 342 THR A N 1
ATOM 2659 C CA . THR A 1 342 ? 22.787 12.590 -6.877 1.00 40.34 342 THR A CA 1
ATOM 2660 C C . THR A 1 342 ? 23.315 13.666 -7.820 1.00 40.34 342 THR A C 1
ATOM 2662 O O . THR A 1 342 ? 23.841 13.329 -8.886 1.00 40.34 342 THR A O 1
ATOM 2665 N N . GLU A 1 343 ? 23.172 14.939 -7.434 1.00 34.38 343 GLU A N 1
ATOM 2666 C CA . GLU A 1 343 ? 23.800 16.060 -8.124 1.00 34.38 343 GLU A CA 1
ATOM 2667 C C . GLU A 1 343 ? 25.281 15.724 -8.327 1.00 34.38 343 GLU A C 1
ATOM 2669 O O . GLU A 1 343 ? 26.039 15.514 -7.375 1.00 34.38 343 GLU A O 1
ATOM 2674 N N . VAL A 1 344 ? 25.698 15.628 -9.588 1.00 30.22 344 VAL A N 1
ATOM 2675 C CA . VAL A 1 344 ? 27.117 15.552 -9.925 1.00 30.22 344 VAL A CA 1
ATOM 2676 C C . VAL A 1 344 ? 27.690 16.944 -9.660 1.00 30.22 344 VAL A C 1
ATOM 2678 O O . VAL A 1 344 ? 27.531 17.842 -10.486 1.00 30.22 344 VAL A O 1
ATOM 2681 N N . LEU A 1 345 ? 28.284 17.122 -8.475 1.00 29.59 345 LEU A N 1
ATOM 2682 C CA . LEU A 1 345 ? 29.016 18.328 -8.063 1.00 29.59 345 LEU A CA 1
ATOM 2683 C C . LEU A 1 345 ? 30.177 18.679 -9.003 1.00 29.59 345 LEU A C 1
ATOM 2685 O O . LEU A 1 345 ? 30.925 17.755 -9.409 1.00 29.59 345 LEU A O 1
#

Organism: NCBI:txid1302685

Solvent-accessible surface area (backbone atoms only — not comparable to full-atom values): 18221 Å² total; per-residue (Å²): 84,48,39,38,50,43,19,33,50,73,81,58,89,73,70,96,88,74,78,60,23,18,34,43,38,40,35,33,69,79,74,20,38,36,29,38,38,40,53,40,46,60,48,90,65,83,78,22,43,20,28,39,44,49,45,70,55,40,23,58,19,28,44,54,52,71,60,57,76,45,38,92,77,52,59,47,81,42,47,48,67,40,90,89,78,50,38,29,19,51,78,85,42,73,43,40,84,62,90,45,66,52,19,25,37,38,37,37,47,86,88,59,64,61,72,43,77,50,61,32,28,30,47,71,90,60,51,40,66,45,76,95,56,53,68,73,55,50,49,48,53,41,46,49,24,62,71,67,73,37,52,46,81,70,41,60,31,87,50,51,59,67,55,50,25,52,47,53,44,52,51,44,18,58,77,63,71,42,61,58,95,74,64,47,64,66,53,50,40,54,44,44,28,52,45,49,53,50,47,52,51,62,67,36,45,60,34,52,53,53,32,51,57,27,50,52,48,45,49,54,48,53,52,50,54,50,44,37,46,71,75,71,64,51,80,75,50,73,65,33,52,51,28,49,53,47,28,56,51,28,47,50,50,24,54,51,16,60,75,70,72,46,66,38,36,64,30,33,51,52,26,47,52,29,45,54,48,33,54,62,37,38,72,76,43,62,66,74,60,27,62,58,45,50,58,54,50,50,53,35,46,56,32,42,55,51,24,36,53,29,24,47,54,39,51,54,52,52,63,50,47,46,59,54,61,60,42,89,45,52,66,53,35,34,42,69,27,58,50,61,74,75,77,84,125

Sequence (345 aa):
MIISWNTDPSKGTFAPGSTKYSSYYQYDTVSHKLVRIRLELGRTEINGETMVIYDNNRAVGFSDIDFIKEELEYPDSDFSIDAATGEVLLRGVPLSQIPQPGYNVVDMSPGDTVPHFGNSVSTSADTHLPEGIQNKHLGVLANEAILEERGITLTSSAASGEQLSAVLKGQVARAVGKPFNEITNEDLLETLQRQVAQIKQNEIVPSKENINSSLEEADVLIDSIKEQITNEGMVPTEEFSKSYSNFIEKYKVANDAVKNGTAVKAAMEEFQAAKNQLMNESETLETSYYNNLETQLNNTNTAVDAAVYEATIWENIDLEYENLEKATSIEEYETEIGMEETEVL

Radius of gyration: 26.34 Å; Cα contacts (8 Å, |Δi|>4): 568; chains: 1; bounding box: 71×43×70 Å

Mean predicted aligned error: 6.82 Å

pLDDT: mean 87.71, std 13.42, range [28.75, 98.44]

Foldseek 3Di:
DKAKFWFFQPVPDDDPPDQAFIKIWIADQLFRKIWIFHRGAQDPDDFRFTKIFIDTQKAKAWDAPVVVVCVVVADLQQWDADPVRRAIGGVNHGHHPAQDARIWMWMDHHPDSGIDIHGHTHAPVSGGDQPPDDVLLVLLVSLVCLLVVGMDGQGGNPDGSVSSNVSSQVVSCVLLVHRSVPDDQVSSLVSNLVSLVSSLVVQLVVLLVLLVVLLVLVVVLLVVVVCCVPPVPWDADPQLVVLSVQLVVLSVQLVVCSVVVHCNLVSLVSNLVSLVSNLVSLVVTDPVSSVVSNVSSVVSNVSSVSSNVSSVSSVVSCVLSVQSNVPPGSQSNCVSNVNDPPPPD

Nearest PDB structures (foldseek):
  8gl3-assembly1_A  TM=3.130E-01  e=6.669E-01  synthetic construct
  8ts1-assembly1_A  TM=2.006E-01  e=1.991E+00  Homo sapiens